Protein 3I94 (pdb70)

Secondary structure (DSSP, 8-state):
--GGG-SSGGGS-HHHHHHHHHHHHHHTTS--EE-PPGGG---EEE-SSS--EEEEEEEEE-SSEEEEEEEEEEETTTEEEEEEEEEEPGGGT--EEEEEEEEETTEEEEEEEEEE--STTS---HHHHHHHHHT-----SSB-PPPGGGGGS-TT-EEE---SHHHHHHHHHHHHHHHHHHHHHHHHPPP--HHHHHHHHHHHHHHHHHHTT-HHHHHHHHHHH-HHHHHHIIIIIISPPP-

B-factor: mean 19.36, std 10.71, range [8.28, 87.9]

Nearest PDB structures (foldseek):
  2d1e-assembly1_A  TM=1.004E+00  e=1.969E-47  Synechocystis sp. PCC 6803
  3i95-assembly1_A  TM=1.003E+00  e=4.547E-47  Synechocystis sp. PCC 6803
  3nb9-assembly1_A  TM=1.003E+00  e=6.720E-47  Synechocystis sp. PCC 6803
  5b4j-assembly1_A  TM=1.003E+00  e=2.169E-46  Synechocystis sp. PCC 6803
  4eod-assembly1_A  TM=1.003E+00  e=4.006E-46  Synechocystis sp. PCC 6803 substr. Kazusa

Solvent-accessible surface area: 11769 Å² total; per-residue (Å²): 39,88,16,113,139,8,75,11,23,102,75,8,24,93,5,0,50,101,0,0,105,20,0,7,70,31,0,120,91,48,85,41,135,101,51,126,6,40,155,92,39,31,126,27,71,9,133,97,180,44,86,80,1,11,1,14,17,40,14,38,61,8,78,34,2,26,2,0,0,1,12,0,5,31,28,8,157,25,58,9,28,0,20,0,3,0,0,2,50,4,88,55,5,4,0,0,0,8,7,38,0,33,1,20,131,68,26,4,36,10,0,30,0,1,1,0,16,6,46,91,87,134,80,2,34,82,43,3,64,151,30,2,60,136,48,29,173,46,116,16,129,76,117,106,165,53,50,128,37,3,70,10,27,9,112,63,26,15,25,0,92,12,41,72,95,82,5,44,113,70,0,20,96,36,0,43,26,3,4,120,22,0,25,98,21,7,132,77,25,130,95,56,56,161,76,70,20,117,61,11,75,96,15,1,30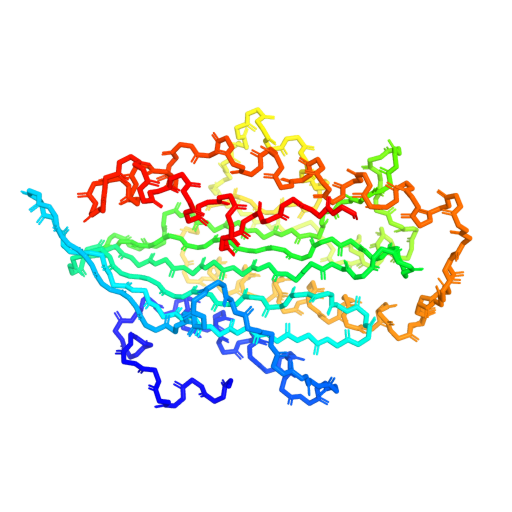,68,3,0,84,16,18,31,120,22,95,162,38,46,150,41,8,50,120,4,38,19,134,84,67,0,77,110,6,0,21,86,6,5,11,22,66,22,183

Organism: Synechocystis sp. (strain ATCC 27184 / PCC 6803 / Kazusa) (NCBI:txid1111708)

Sequence (243 aa):
LSLTNSSLMPTLNPMIQQLALAIAASWQSLPLKPYQLPEDLGYVEGRLEGEKLVIENRCYQTPQFRKMHLELAKVGKGGLDILHCVMFPEPLYGLPLFGCDIVAGPGGVSAAIADLSPTQSDRQLPAAYQKSLAELGQPEFEQQRELPPWGEIFSEYCLFIRPSNVTEEERFVQRVVDFLQIHCHQSIVVAAEEPPLLSEAQTLEHRQGQIHYCQQQQKNDKTRRVLEKAFGEAWAERYMSQVLFDVIQ

Radius of gyration: 17.14 Å; Cα contacts (8 Å, |Δi|>4): 458; chains: 1; bounding box: 40×42×44 Å

Foldseek 3Di:
DPCVPPPCLVLDAPLLNLLVVLLCVLPVPAPKDFDQFVVSDAWDWFADPDWIKIKGWGWIAHQFFPIWIWMWMDTHSFKIKIWTWGHTQLQQQFFIWIWMWMAGPVGTAKTKIARFHQAPVRDGPPLVVVLLVVVPDDDADFFDDDDPLVVRGDPSMGIGRHDDVVSSVVSSVVSSSVSVSRVVSSVVTDGDDPVSSVSSLVSLLSNLVSVLPPVVQLVSCCNGPRNVVSVCCSDRPPRDRDD

CATH classification: 3.40.1500.20

InterPro domains:
  IPR009249 Ferredoxin-dependent bilin reductase [PF05996] (28-245)
  IPR009249 Ferredoxin-dependent bilin reductase [PTHR34557] (17-247)
  IPR022870 Phycocyanobilin:ferredoxin oxidoreductase [MF_00618] (10-246)
  IPR022870 Phycocyanobilin:ferredoxin oxidoreductase [NF002760] (9-246)

Structure (mmCIF, N/CA/C/O backbone):
data_3I94
#
_entry.id   3I94
#
_cell.length_a   70.785
_cell.length_b   94.797
_cell.length_c   42.653
_cell.angle_alpha   90.000
_cell.angle_beta   90.000
_cell.angle_gamma   90.000
#
_symmetry.space_group_name_H-M   'P 21 21 2'
#
loop_
_entity.id
_entity.type
_entity.pdbx_description
1 polymer 'Phycocyanobilin:ferredoxin oxidoreductase'
2 non-polymer '3-[2-[(Z)-[3-(2-carboxyethyl)-5-[(Z)-(3-ethenyl-4-methyl-5-oxo-pyrrol-2-ylidene)methyl]-4-methyl-pyrrol-2-ylidene]methy l]-5-[(Z)-(3-ethenyl-4-methyl-5-oxo-pyrrol-2-ylidene)methyl]-4-methyl-1H-pyrrol-3-yl]propanoic acid'
3 non-polymer 'SULFATE ION'
4 water water
#
loop_
_atom_site.group_PDB
_atom_site.id
_atom_site.type_symbol
_atom_site.label_atom_id
_atom_site.label_alt_id
_atom_site.label_comp_id
_atom_site.label_asym_id
_atom_site.label_entity_id
_atom_site.label_seq_id
_atom_site.pdbx_PDB_ins_code
_atom_site.Cartn_x
_atom_site.Cartn_y
_atom_site.Cartn_z
_atom_site.occupancy
_atom_site.B_iso_or_equiv
_atom_site.auth_seq_id
_atom_site.auth_comp_id
_atom_site.auth_asym_id
_atom_site.auth_atom_id
_atom_site.pdbx_PDB_model_num
ATOM 1 N N . LEU A 1 6 ? 20.853 -11.759 48.039 1.00 47.69 1006 LEU A N 1
ATOM 2 C CA . LEU A 1 6 ? 20.430 -13.121 48.355 1.00 48.84 1006 LEU A CA 1
ATOM 3 C C . LEU A 1 6 ? 20.563 -13.457 49.828 1.00 51.47 1006 LEU A C 1
ATOM 4 O O . LEU A 1 6 ? 19.864 -14.314 50.372 1.00 56.08 1006 LEU A O 1
ATOM 13 N N . SER A 1 7 ? 21.513 -12.751 50.467 1.00 52.29 1007 SER A N 1
ATOM 14 C CA . SER A 1 7 ? 21.284 -12.756 51.919 1.00 49.93 1007 SER A CA 1
ATOM 15 C C . SER A 1 7 ? 19.906 -12.005 51.924 1.00 47.49 1007 SER A C 1
ATOM 16 O O . SER A 1 7 ? 19.714 -10.814 51.633 1.00 55.41 1007 SER A O 1
ATOM 23 N N . LEU A 1 8 ? 18.900 -12.790 52.232 1.00 41.57 1008 LEU A N 1
ATOM 24 C CA . LEU A 1 8 ? 17.559 -12.550 52.657 1.00 38.00 1008 LEU A CA 1
ATOM 25 C C . LEU A 1 8 ? 17.622 -11.995 54.072 1.00 40.74 1008 LEU A C 1
ATOM 26 O O . LEU A 1 8 ? 16.574 -12.005 54.695 1.00 43.06 1008 LEU A O 1
ATOM 36 N N . THR A 1 9 ? 18.746 -11.513 54.602 1.00 43.69 1009 THR A N 1
ATOM 37 C CA . THR A 1 9 ? 18.852 -10.889 55.900 1.00 48.57 1009 THR A CA 1
ATOM 38 C C . THR A 1 9 ? 18.136 -9.548 55.899 1.00 49.38 1009 THR A C 1
ATOM 39 O O . THR A 1 9 ? 17.618 -9.115 56.946 1.00 59.43 1009 THR A O 1
ATOM 46 N N . ASN A 1 10 ? 18.117 -8.910 54.730 1.00 51.63 1010 ASN A N 1
ATOM 47 C CA . ASN A 1 10 ? 17.400 -7.626 54.716 1.00 54.17 1010 ASN A CA 1
ATOM 48 C C . ASN A 1 10 ? 15.991 -7.697 54.196 1.00 46.31 1010 ASN A C 1
ATOM 49 O O . ASN A 1 10 ? 15.353 -6.678 53.923 1.00 56.17 1010 ASN A O 1
ATOM 58 N N . SER A 1 11 ? 15.412 -8.884 54.039 1.00 36.16 1011 SER A N 1
ATOM 59 C CA . SER A 1 11 ? 14.013 -8.983 53.616 1.00 29.52 1011 SER A CA 1
ATOM 60 C C . SER A 1 11 ? 13.022 -8.583 54.693 1.00 30.21 1011 SER A C 1
ATOM 61 O O . SER A 1 11 ? 13.110 -9.111 55.807 1.00 31.15 1011 SER A O 1
ATOM 68 N N . SER A 1 12 ? 12.043 -7.700 54.435 1.00 29.43 1012 SER A N 1
ATOM 69 C CA . SER A 1 12 ? 11.036 -7.417 55.471 1.00 29.91 1012 SER A CA 1
ATOM 70 C C . SER A 1 12 ? 9.973 -8.509 55.564 1.00 23.97 1012 SER A C 1
ATOM 71 O O . SER A 1 12 ? 9.418 -8.721 56.652 1.00 25.03 1012 SER A O 1
ATOM 82 N N . LEU A 1 13 ? 9.707 -9.206 54.471 1.00 19.12 1013 LEU A N 1
ATOM 83 C CA . LEU A 1 13 ? 8.715 -10.225 54.467 1.00 17.61 1013 LEU A CA 1
ATOM 84 C C . LEU A 1 13 ? 9.229 -11.527 55.082 1.00 16.59 1013 LEU A C 1
ATOM 85 O O . LEU A 1 13 ? 8.469 -12.191 55.743 1.00 16.33 1013 LEU A O 1
ATOM 95 N N . MET A 1 14 ? 10.490 -11.916 54.856 1.00 17.20 1014 MET A N 1
ATOM 96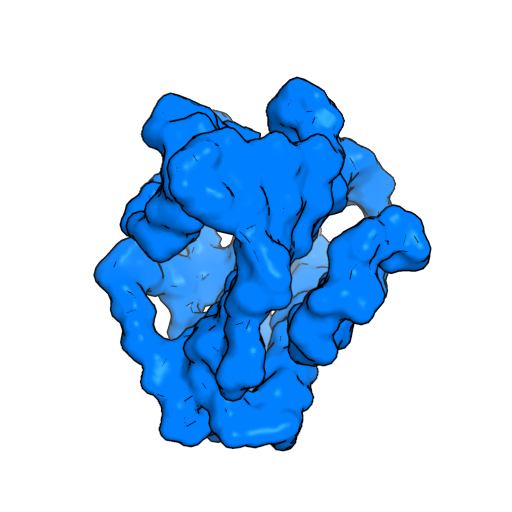 C CA . MET A 1 14 ? 10.965 -13.231 55.266 1.00 17.30 1014 MET A CA 1
ATOM 97 C C . MET A 1 14 ? 10.604 -13.654 56.661 1.00 16.82 1014 MET A C 1
ATOM 98 O O . MET A 1 14 ? 10.099 -14.747 56.827 1.00 17.90 1014 MET A O 1
ATOM 109 N N . PRO A 1 15 ? 10.840 -12.808 57.684 1.00 17.59 1015 PRO A N 1
ATOM 110 C CA . PRO A 1 15 ? 10.557 -13.272 59.064 1.00 20.04 1015 PRO A CA 1
ATOM 111 C C . PRO A 1 15 ? 9.112 -13.663 59.275 1.00 18.72 1015 PRO A C 1
ATOM 112 O O . PRO A 1 15 ? 8.802 -14.380 60.204 1.00 23.84 1015 PRO A O 1
ATOM 117 N N . THR A 1 16 ? 8.201 -13.159 58.422 1.00 18.54 1016 THR A N 1
ATOM 118 C CA . THR A 1 16 ? 6.776 -13.193 58.552 1.00 21.23 1016 THR A CA 1
ATOM 119 C C . THR A 1 16 ? 6.133 -14.295 57.696 1.00 17.83 1016 THR A C 1
ATOM 120 O O . THR A 1 16 ? 4.898 -14.445 57.704 1.00 19.44 1016 THR A O 1
ATOM 127 N N . LEU A 1 17 ? 6.924 -15.015 56.924 1.00 14.48 1017 LEU A N 1
ATOM 128 C CA . LEU A 1 17 ? 6.397 -16.000 55.965 1.00 14.07 1017 LEU A CA 1
ATOM 129 C C . LEU A 1 17 ? 6.323 -17.397 56.573 1.00 12.87 1017 LEU A C 1
ATOM 130 O O . LEU A 1 17 ? 7.063 -17.782 57.485 1.00 14.28 1017 LEU A O 1
ATOM 140 N N . ASN A 1 18 ? 5.436 -18.200 55.983 1.00 12.67 1018 ASN A N 1
ATOM 141 C CA . ASN A 1 18 ? 5.267 -19.613 56.315 1.00 12.08 1018 ASN A CA 1
ATOM 142 C C . ASN A 1 18 ? 6.655 -20.299 56.382 1.00 11.09 1018 ASN A C 1
ATOM 143 O O . ASN A 1 18 ? 7.483 -20.048 55.512 1.00 11.14 1018 ASN A O 1
ATOM 152 N N . PRO A 1 19 ? 6.848 -21.152 57.353 1.00 12.28 1019 PRO A N 1
ATOM 153 C CA . PRO A 1 19 ? 8.180 -21.795 57.501 1.00 12.87 1019 PRO A CA 1
ATOM 154 C C . PRO A 1 19 ? 8.678 -22.582 56.310 1.00 11.36 1019 PRO A C 1
ATOM 155 O O . PRO A 1 19 ? 9.880 -22.598 56.064 1.00 12.44 1019 PRO A O 1
ATOM 160 N N . MET A 1 20 ? 7.764 -23.250 55.582 1.00 11.40 1020 MET A N 1
ATOM 161 C CA . MET A 1 20 ? 8.207 -23.957 54.373 1.00 10.81 1020 MET A CA 1
ATOM 162 C C . MET A 1 20 ? 8.714 -22.978 53.325 1.00 10.41 1020 MET A C 1
ATOM 163 O O . MET A 1 20 ? 9.702 -23.232 52.648 1.00 10.91 1020 MET A O 1
ATOM 179 N N . ILE A 1 21 ? 7.971 -21.883 53.160 1.00 10.17 1021 ILE A N 1
ATOM 180 C CA . ILE A 1 21 ? 8.440 -20.806 52.262 1.00 9.71 1021 ILE A CA 1
ATOM 181 C C . ILE A 1 21 ? 9.790 -20.310 52.683 1.00 9.65 1021 ILE A C 1
ATOM 182 O O . ILE A 1 21 ? 10.684 -20.097 51.851 1.00 10.23 1021 ILE A O 1
ATOM 192 N N . GLN A 1 22 ? 9.998 -20.068 53.969 1.00 9.88 1022 GLN A N 1
ATOM 193 C CA . GLN A 1 22 ? 11.306 -19.578 54.434 1.00 10.36 1022 GLN A CA 1
ATOM 194 C C . GLN A 1 22 ? 12.399 -20.555 54.069 1.00 9.90 1022 GLN A C 1
ATOM 195 O O . GLN A 1 22 ? 13.487 -20.157 53.608 1.00 10.39 1022 GLN A O 1
ATOM 216 N N . GLN A 1 23 ? 12.192 -21.850 54.290 1.00 9.93 1023 GLN A N 1
ATOM 217 C CA . GLN A 1 23 ? 13.205 -22.846 53.990 1.00 10.18 1023 GLN A CA 1
ATOM 218 C C . GLN A 1 23 ? 13.474 -22.926 52.504 1.00 9.60 1023 GLN A C 1
ATOM 219 O O . GLN A 1 23 ? 14.630 -23.113 52.080 1.00 10.60 1023 GLN A O 1
ATOM 231 N N . LEU A 1 24 ? 12.452 -22.795 51.671 1.00 9.64 1024 LEU A N 1
ATOM 232 C CA . LEU A 1 24 ? 12.663 -22.814 50.248 1.00 10.00 1024 LEU A CA 1
ATOM 233 C C . LEU A 1 24 ? 13.404 -21.581 49.758 1.00 9.63 1024 LEU A C 1
ATOM 234 O O . LEU A 1 24 ? 14.313 -21.690 48.919 1.00 10.35 1024 LEU A O 1
ATOM 251 N N . ALA A 1 25 ? 13.075 -20.419 50.274 1.00 9.84 1025 ALA A N 1
ATOM 252 C CA . ALA A 1 25 ? 13.806 -19.195 49.930 1.00 10.03 1025 ALA A CA 1
ATOM 253 C C . ALA A 1 25 ? 15.268 -19.340 50.279 1.00 10.29 1025 ALA A C 1
ATOM 254 O O . ALA A 1 25 ? 16.138 -18.979 49.488 1.00 10.76 1025 ALA A O 1
ATOM 258 N N . LEU A 1 26 ? 15.533 -19.866 51.473 1.00 9.88 1026 LEU A N 1
ATOM 259 C CA . LEU A 1 26 ? 16.891 -20.068 51.910 1.00 10.92 1026 LEU A CA 1
ATOM 260 C C . LEU A 1 26 ? 17.625 -21.008 50.973 1.00 10.38 1026 LEU A C 1
ATOM 261 O O . LEU A 1 26 ? 18.804 -20.768 50.626 1.00 11.52 1026 LEU A O 1
ATOM 271 N N . ALA A 1 27 ? 16.976 -22.104 50.575 1.00 9.91 1027 ALA A N 1
ATOM 272 C CA . ALA A 1 27 ? 17.586 -23.095 49.693 1.00 10.26 1027 ALA A CA 1
ATOM 273 C C . ALA A 1 27 ? 17.872 -22.544 48.333 1.00 9.91 1027 ALA A C 1
ATOM 274 O O . ALA A 1 27 ? 18.926 -22.846 47.736 1.00 10.55 1027 ALA A O 1
ATOM 278 N N . ILE A 1 28 ? 16.964 -21.758 47.777 1.00 9.54 1028 ILE A N 1
ATOM 279 C CA . ILE A 1 28 ? 17.186 -21.136 46.465 1.00 9.82 1028 ILE A CA 1
ATOM 280 C C . ILE A 1 28 ? 18.345 -20.164 46.573 1.00 9.70 1028 ILE A C 1
ATOM 281 O O . ILE A 1 28 ? 19.262 -20.173 45.731 1.00 10.46 1028 ILE A O 1
ATOM 291 N N . ALA A 1 29 ? 18.336 -19.284 47.569 1.00 10.57 1029 ALA A N 1
ATOM 292 C CA . ALA A 1 29 ? 19.414 -18.356 47.741 1.00 11.39 1029 ALA A CA 1
ATOM 293 C C . ALA A 1 29 ? 20.749 -19.080 47.874 1.00 10.97 1029 ALA A C 1
ATOM 294 O O . ALA A 1 29 ? 21.766 -18.643 47.319 1.00 12.31 1029 ALA A O 1
ATOM 298 N N . ALA A 1 30 ? 20.787 -20.173 48.636 1.00 11.12 1030 ALA A N 1
ATOM 299 C CA . ALA A 1 30 ? 22.034 -20.903 48.833 1.00 11.90 1030 ALA A CA 1
ATOM 300 C C . ALA A 1 30 ? 22.515 -21.515 47.516 1.00 11.60 1030 ALA A C 1
ATOM 301 O O . ALA A 1 30 ? 23.711 -21.583 47.269 1.00 13.17 1030 ALA A O 1
ATOM 305 N N . SER A 1 31 ? 21.584 -21.992 46.690 1.00 10.73 1031 SER A N 1
ATOM 306 C CA . SER A 1 31 ? 21.947 -22.533 45.400 1.00 10.61 1031 SER A CA 1
ATOM 307 C C . SER A 1 31 ? 22.608 -21.485 44.529 1.00 9.73 1031 SER A C 1
ATOM 308 O O . SER A 1 31 ? 23.582 -21.770 43.798 1.00 11.23 1031 SER A O 1
ATOM 319 N N . TRP A 1 32 ? 22.119 -20.255 44.591 1.00 9.51 1032 TRP A N 1
ATOM 320 C CA . TRP A 1 32 ? 22.597 -19.197 43.714 1.00 9.39 1032 TRP A CA 1
ATOM 321 C C . TRP A 1 32 ? 23.836 -18.448 44.245 1.00 9.29 1032 TRP A C 1
ATOM 322 O O . TRP A 1 32 ? 24.528 -17.796 43.464 1.00 9.80 1032 TRP A O 1
ATOM 343 N N . GLN A 1 33 ? 24.062 -18.499 45.533 1.00 10.02 1033 GLN A N 1
ATOM 344 C CA . GLN A 1 33 ? 24.940 -17.550 46.201 1.00 11.79 1033 GLN A CA 1
ATOM 345 C C . GLN A 1 33 ? 26.357 -17.471 45.651 1.00 9.93 1033 GLN A C 1
ATOM 346 O O . GLN A 1 33 ? 26.920 -16.398 45.647 1.00 11.41 1033 GLN A O 1
ATOM 367 N N . SER A 1 34 ? 26.934 -18.613 45.263 1.00 9.45 1034 SER A N 1
ATOM 368 C CA . SER A 1 34 ? 28.293 -18.663 44.800 1.00 9.61 1034 SER A CA 1
ATOM 369 C C . SER A 1 34 ? 28.440 -18.753 43.290 1.00 9.41 1034 SER A C 1
ATOM 370 O O . SER A 1 34 ? 29.523 -18.965 42.807 1.00 10.70 1034 SER A O 1
ATOM 381 N N . LEU A 1 35 ? 27.337 -18.574 42.550 1.00 9.42 1035 LEU A N 1
ATOM 382 C CA . LEU A 1 35 ? 27.384 -18.563 41.096 1.00 10.09 1035 LEU A CA 1
ATOM 383 C C . LEU A 1 35 ? 27.980 -17.271 40.574 1.00 10.05 1035 LEU A C 1
ATOM 384 O O . LEU A 1 35 ? 28.115 -16.293 41.297 1.00 11.35 1035 LEU A O 1
ATOM 394 N N . PRO A 1 36 ? 28.325 -17.204 39.297 1.00 11.55 1036 PRO A N 1
ATOM 395 C CA . PRO A 1 36 ? 28.847 -15.952 38.716 1.00 12.78 1036 PRO A CA 1
ATOM 396 C C . PRO A 1 36 ? 27.676 -15.014 38.376 1.00 12.86 1036 PRO A C 1
ATOM 397 O O . PRO A 1 36 ? 27.306 -14.762 37.227 1.00 15.20 1036 PRO A O 1
ATOM 402 N N . LEU A 1 37 ? 27.082 -14.478 39.427 1.00 12.46 1037 LEU A N 1
ATOM 403 C CA . LEU A 1 37 ? 25.899 -13.653 39.365 1.00 11.23 1037 LEU A CA 1
ATOM 404 C C . LEU A 1 37 ? 26.203 -12.266 38.857 1.00 12.15 1037 LEU A C 1
ATOM 405 O O . LEU A 1 37 ? 27.226 -11.669 39.231 1.00 15.10 1037 LEU A O 1
ATOM 415 N N . LYS A 1 38 ? 25.294 -11.717 38.128 1.00 11.93 1038 LYS A N 1
ATOM 416 C CA . LYS A 1 38 ? 25.210 -10.314 37.800 1.00 14.76 1038 LYS A CA 1
ATOM 417 C C . LYS A 1 38 ? 23.788 -9.895 38.055 1.00 13.87 1038 LYS A C 1
ATOM 418 O O . LYS A 1 38 ? 22.853 -10.670 37.936 1.00 12.41 1038 LYS A O 1
ATOM 444 N N . PRO A 1 39 ? 23.529 -8.619 38.335 1.00 17.75 1039 PRO A N 1
ATOM 445 C CA . PRO A 1 39 ? 22.143 -8.171 38.491 1.00 17.62 1039 PRO A CA 1
ATOM 446 C C . PRO A 1 39 ? 21.371 -8.351 37.200 1.00 14.79 1039 PRO A C 1
ATOM 447 O O . PRO A 1 39 ? 21.910 -8.218 36.086 1.00 16.58 1039 PRO A O 1
ATOM 452 N N . TYR A 1 40 ? 20.063 -8.537 37.369 1.00 15.08 1040 TYR A N 1
ATOM 453 C CA . TYR A 1 40 ? 19.123 -8.473 36.273 1.00 13.88 1040 TYR A CA 1
ATOM 454 C C . TYR A 1 40 ? 18.123 -7.405 36.694 1.00 13.32 1040 TYR A C 1
ATOM 455 O O . TYR A 1 40 ? 17.385 -7.610 37.661 1.00 14.39 1040 TYR A O 1
ATOM 472 N N . GLN A 1 41 ? 18.057 -6.318 35.965 1.00 14.66 1041 GLN A N 1
ATOM 473 C CA . GLN A 1 41 ? 17.111 -5.261 36.273 1.00 15.67 1041 GLN A CA 1
ATOM 474 C C . GLN A 1 41 ? 15.733 -5.610 35.729 1.00 14.19 1041 GLN A C 1
ATOM 475 O O . GLN A 1 41 ? 15.543 -5.788 34.536 1.00 15.69 1041 GLN A O 1
ATOM 487 N N . LEU A 1 42 ? 14.779 -5.721 36.656 1.00 13.44 1042 LEU A N 1
ATOM 488 C CA . LEU A 1 42 ? 13.376 -5.868 36.252 1.00 12.69 1042 LEU A CA 1
ATOM 489 C C . LEU A 1 42 ? 12.870 -4.587 35.666 1.00 12.45 1042 LEU A C 1
ATOM 490 O O . LEU A 1 42 ? 13.507 -3.543 35.830 1.00 13.32 1042 LEU A O 1
ATOM 500 N N . PRO A 1 43 ? 11.714 -4.607 35.017 1.00 12.71 1043 PRO A N 1
ATOM 501 C CA . PRO A 1 43 ? 11.138 -3.327 34.491 1.00 12.97 1043 PRO A CA 1
ATOM 502 C C . PRO A 1 43 ? 11.041 -2.279 35.580 1.00 11.91 1043 PRO A C 1
ATOM 503 O O . PRO A 1 43 ? 10.686 -2.578 36.742 1.00 12.41 1043 PRO A O 1
ATOM 508 N N . GLU A 1 44 ? 11.385 -1.052 35.229 1.00 12.63 1044 GLU A N 1
ATOM 509 C CA . GLU A 1 44 ? 11.371 0.071 36.160 1.00 12.82 1044 GLU A CA 1
ATOM 510 C C . GLU A 1 44 ? 12.275 -0.199 37.361 1.00 12.39 1044 GLU A C 1
ATOM 511 O O . GLU A 1 44 ? 12.115 0.378 38.424 1.00 13.79 1044 GLU A O 1
ATOM 523 N N . ASP A 1 45 ? 13.301 -1.039 37.181 1.00 13.38 1045 ASP A N 1
ATOM 524 C CA . ASP A 1 45 ? 14.217 -1.440 38.245 1.00 14.46 1045 ASP A CA 1
ATOM 525 C C . ASP A 1 45 ? 13.459 -1.832 39.522 1.00 13.85 1045 ASP A C 1
ATOM 526 O O . ASP A 1 45 ? 13.843 -1.467 40.623 1.00 15.12 1045 ASP A O 1
ATOM 541 N N . LEU A 1 46 ? 12.3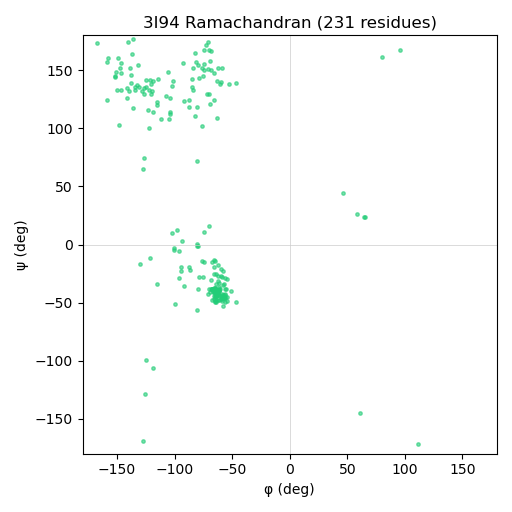98 -2.608 39.357 1.00 12.96 1046 LEU A N 1
ATOM 542 C CA . LEU A 1 46 ? 11.568 -2.943 40.472 1.00 12.74 1046 LEU A CA 1
ATOM 543 C C . LEU A 1 46 ? 12.300 -3.744 41.525 1.00 12.48 1046 LEU A C 1
ATOM 544 O O . LEU A 1 46 ? 13.049 -4.681 41.242 1.00 13.76 1046 LEU A O 1
ATOM 554 N N . GLY A 1 47 ? 11.991 -3.405 42.789 1.00 13.48 1047 GLY A N 1
ATOM 555 C CA . GLY A 1 47 ? 12.367 -4.175 43.955 1.00 14.08 1047 GLY A CA 1
ATOM 556 C C . GLY A 1 47 ? 11.105 -4.495 44.756 1.00 13.58 1047 GLY A C 1
ATOM 557 O O . GLY A 1 47 ? 10.296 -5.346 44.411 1.00 16.75 1047 GLY A O 1
ATOM 561 N N . TYR A 1 48 ? 10.866 -3.721 45.796 1.00 12.74 1048 TYR A N 1
ATOM 562 C CA . TYR A 1 48 ? 9.686 -3.809 46.620 1.00 12.39 1048 TYR A CA 1
ATOM 563 C C . TYR A 1 48 ? 8.513 -3.132 45.937 1.00 10.85 1048 TYR A C 1
ATOM 564 O O . TYR A 1 48 ? 8.663 -2.030 45.397 1.00 12.59 1048 TYR A O 1
ATOM 581 N N . VAL A 1 49 ? 7.339 -3.688 46.093 1.00 11.15 1049 VAL A N 1
ATOM 582 C CA . VAL A 1 49 ? 6.110 -3.008 45.634 1.00 11.12 1049 VAL A CA 1
ATOM 583 C C . VAL A 1 49 ? 4.944 -3.447 46.499 1.00 11.34 1049 VAL A C 1
ATOM 584 O O . VAL A 1 49 ? 4.892 -4.616 46.941 1.00 12.33 1049 VAL A O 1
ATOM 591 N N . GLU A 1 50 ? 4.036 -2.522 46.762 1.00 11.55 1050 GLU A N 1
ATOM 592 C CA . GLU A 1 50 ? 2.815 -2.811 47.499 1.00 11.45 1050 GLU A CA 1
ATOM 593 C C . GLU A 1 50 ? 1.658 -2.062 46.816 1.00 10.27 1050 GLU A C 1
ATOM 594 O O . GLU A 1 50 ? 1.828 -1.001 46.224 1.00 11.03 1050 GLU A O 1
ATOM 606 N N . GLY A 1 51 ? 0.464 -2.637 46.968 1.00 10.57 1051 GLY A N 1
ATOM 607 C CA . GLY A 1 51 ? -0.722 -1.979 46.488 1.00 11.55 1051 GLY A CA 1
ATOM 608 C C . GLY A 1 51 ? -1.967 -2.492 47.184 1.00 10.24 1051 GLY A C 1
ATOM 609 O O . GLY A 1 51 ? -2.023 -3.627 47.690 1.00 10.96 1051 GLY A O 1
ATOM 613 N N . ARG A 1 52 ? -2.993 -1.664 47.178 1.00 10.49 1052 ARG A N 1
ATOM 614 C CA . ARG A 1 52 ? -4.327 -2.039 47.652 1.00 11.19 1052 ARG A CA 1
ATOM 615 C C . ARG A 1 52 ? -5.358 -1.296 46.809 1.00 10.94 1052 ARG A C 1
ATOM 616 O O . ARG A 1 52 ? -5.122 -0.143 46.413 1.00 11.70 1052 ARG A O 1
ATOM 633 N N . LEU A 1 53 ? -6.498 -1.950 46.602 1.00 11.12 1053 LEU A N 1
ATOM 634 C CA . LEU A 1 53 ? -7.681 -1.319 46.021 1.00 11.59 1053 LEU A CA 1
ATOM 635 C C . LEU A 1 53 ? -8.771 -1.409 47.077 1.00 13.49 1053 LEU A C 1
ATOM 636 O O . LEU A 1 53 ? -8.721 -0.642 48.041 1.00 15.42 1053 LEU A O 1
ATOM 646 N N . GLU A 1 54 ? -9.769 -2.260 46.935 1.00 14.67 1054 GLU A N 1
ATOM 647 C CA . GLU A 1 54 ? -10.911 -2.310 47.815 1.00 18.14 1054 GLU A CA 1
ATOM 648 C C . GLU A 1 54 ? -10.814 -3.349 48.908 1.00 19.04 1054 GLU A C 1
ATOM 649 O O . GLU A 1 54 ? -11.694 -3.474 49.752 1.00 29.53 1054 GLU A O 1
ATOM 661 N N . GLY A 1 55 ? -9.774 -4.181 48.902 1.00 16.08 1055 GLY A N 1
ATOM 662 C CA . GLY A 1 55 ? -9.634 -5.287 49.825 1.00 16.48 1055 GLY A CA 1
ATOM 663 C C . GLY A 1 55 ? -8.323 -5.254 50.578 1.00 15.01 1055 GLY A C 1
ATOM 664 O O . GLY A 1 55 ? -7.892 -4.254 51.156 1.00 16.29 1055 GLY A O 1
ATOM 668 N N . GLU A 1 56 ? -7.619 -6.404 50.540 1.00 14.41 1056 GLU A N 1
ATOM 669 C CA . GLU A 1 56 ? -6.377 -6.572 51.267 1.00 14.27 1056 GLU A CA 1
ATOM 670 C C . GLU A 1 56 ? -5.243 -5.954 50.456 1.00 13.48 1056 GLU A C 1
ATOM 671 O O . GLU A 1 56 ? -5.298 -5.797 49.248 1.00 14.26 1056 GLU A O 1
ATOM 683 N N . LYS A 1 57 ? -4.174 -5.609 51.130 1.00 13.42 1057 LYS A N 1
ATOM 684 C CA . LYS A 1 57 ? -2.953 -5.151 50.501 1.00 12.73 1057 LYS A CA 1
ATOM 685 C C . LYS A 1 57 ? -2.083 -6.314 50.084 1.00 14.55 1057 LYS A C 1
ATOM 686 O O . LYS A 1 57 ? -1.990 -7.267 50.812 1.00 24.44 1057 LYS A O 1
ATOM 715 N N . LEU A 1 58 ? -1.433 -6.197 48.959 1.00 11.39 1058 LEU A N 1
ATOM 716 C CA . LEU A 1 58 ? -0.436 -7.115 48.445 1.00 10.76 1058 LEU A CA 1
ATOM 717 C C . LEU A 1 58 ? 0.945 -6.443 48.575 1.00 10.37 1058 LEU A C 1
ATOM 718 O O . LEU A 1 58 ? 1.131 -5.335 48.085 1.00 11.04 1058 LEU A O 1
ATOM 728 N N . VAL A 1 59 ? 1.873 -7.159 49.193 1.00 10.41 1059 VAL A N 1
ATOM 729 C CA . VAL A 1 59 ? 3.240 -6.704 49.373 1.00 10.88 1059 VAL A CA 1
ATOM 730 C C . VAL A 1 59 ? 4.154 -7.711 48.673 1.00 10.86 1059 VAL A C 1
ATOM 731 O O . VAL A 1 59 ? 3.978 -8.927 48.893 1.00 11.65 1059 VAL A O 1
ATOM 738 N N . ILE A 1 60 ? 5.091 -7.245 47.876 1.00 10.93 1060 ILE A N 1
ATOM 739 C CA . ILE A 1 60 ? 5.977 -8.076 47.061 1.00 10.59 1060 ILE A CA 1
ATOM 740 C C . ILE A 1 60 ? 7.409 -7.598 47.239 1.00 10.59 1060 ILE A C 1
ATOM 741 O O . ILE A 1 60 ? 7.710 -6.404 47.187 1.00 11.85 1060 ILE A O 1
ATOM 751 N N . GLU A 1 61 ? 8.304 -8.570 47.381 1.00 10.62 1061 GLU A N 1
ATOM 752 C CA . GLU A 1 61 ? 9.743 -8.340 47.337 1.00 10.92 1061 GLU A CA 1
ATOM 753 C C . GLU A 1 61 ? 10.328 -9.155 46.200 1.00 10.60 1061 GLU A C 1
ATOM 754 O O . GLU A 1 61 ? 10.003 -10.308 46.031 1.00 13.66 1061 GLU A O 1
ATOM 766 N N . ASN A 1 62 ? 11.235 -8.569 45.461 1.00 13.08 1062 ASN A N 1
ATOM 767 C CA . ASN A 1 62 ? 11.853 -9.185 44.321 1.00 13.37 1062 ASN A CA 1
ATOM 768 C C . ASN A 1 62 ? 13.373 -9.195 44.411 1.00 13.18 1062 ASN A C 1
ATOM 769 O O . ASN A 1 62 ? 13.975 -8.213 44.849 1.00 17.58 1062 ASN A O 1
ATOM 778 N N . ARG A 1 63 ? 13.984 -10.268 43.962 1.00 11.84 1063 ARG A N 1
ATOM 779 C CA . ARG A 1 63 ? 15.392 -10.419 43.739 1.00 12.19 1063 ARG A CA 1
ATOM 780 C C . ARG A 1 63 ? 15.586 -10.997 42.350 1.00 10.95 1063 ARG A C 1
ATOM 781 O O . ARG A 1 63 ? 14.890 -11.948 42.019 1.00 12.59 1063 ARG A O 1
ATOM 809 N N . CYS A 1 64 ? 16.515 -10.495 41.541 1.00 10.42 1064 CYS A N 1
ATOM 810 C CA . CYS A 1 64 ? 16.680 -11.023 40.220 1.00 10.14 1064 CYS A CA 1
ATOM 811 C C . CYS A 1 64 ? 18.122 -10.893 39.746 1.00 10.23 1064 CYS A C 1
ATOM 812 O O . CYS A 1 64 ? 18.719 -9.815 39.883 1.00 11.31 1064 CYS A O 1
ATOM 819 N N . TYR A 1 65 ? 18.646 -11.978 39.190 1.00 10.00 1065 TYR A N 1
ATOM 820 C CA . TYR A 1 65 ? 20.027 -12.106 38.756 1.00 10.25 1065 TYR A CA 1
ATOM 821 C C . TYR A 1 65 ? 20.115 -12.760 37.445 1.00 9.86 1065 TYR A C 1
ATOM 822 O O . TYR A 1 65 ? 19.118 -13.250 36.881 1.00 10.58 1065 TYR A O 1
ATOM 839 N N . GLN A 1 66 ? 21.330 -12.871 36.907 1.00 10.77 1066 GLN A N 1
ATOM 840 C CA . GLN A 1 66 ? 21.608 -13.634 35.719 1.00 10.93 1066 GLN A CA 1
ATOM 841 C C . GLN A 1 66 ? 23.021 -14.199 35.782 1.00 10.37 1066 GLN A C 1
ATOM 842 O O . GLN A 1 66 ? 23.860 -13.706 36.530 1.00 11.48 1066 GLN A O 1
ATOM 854 N N . THR A 1 67 ? 23.266 -15.232 34.976 1.00 10.69 1067 THR A N 1
ATOM 855 C CA . THR A 1 67 ? 24.575 -15.832 34.788 1.00 11.21 1067 THR A CA 1
ATOM 856 C C . THR A 1 67 ? 24.711 -16.179 33.324 1.00 11.95 1067 THR A C 1
ATOM 857 O O . THR A 1 67 ? 23.765 -16.036 32.550 1.00 13.28 1067 THR A O 1
ATOM 864 N N . PRO A 1 68 ? 25.872 -16.635 32.849 1.00 13.31 1068 PRO A N 1
ATOM 865 C CA . PRO A 1 68 ? 25.939 -16.993 31.419 1.00 14.11 1068 PRO A CA 1
ATOM 866 C C . PRO A 1 68 ? 24.963 -18.076 31.015 1.00 15.93 1068 PRO A C 1
ATOM 867 O O . PRO A 1 68 ? 24.566 -18.101 29.819 1.00 20.07 1068 PRO A O 1
ATOM 872 N N . GLN A 1 69 ? 24.584 -18.947 31.929 1.00 13.91 1069 GLN A N 1
ATOM 873 C CA . GLN A 1 69 ? 23.681 -20.019 31.600 1.00 15.58 1069 GLN A CA 1
ATOM 874 C C . GLN A 1 69 ? 22.218 -19.730 31.868 1.00 12.92 1069 GLN A C 1
ATOM 875 O O . GLN A 1 69 ? 21.365 -20.408 31.291 1.00 13.69 1069 GLN A O 1
ATOM 887 N N . PHE A 1 70 ? 21.955 -18.789 32.758 1.00 12.22 1070 PHE A N 1
ATOM 888 C CA . PHE A 1 70 ? 20.595 -18.429 33.157 1.00 11.78 1070 PHE A CA 1
ATOM 889 C C . PHE A 1 70 ? 20.323 -16.982 32.807 1.00 11.75 1070 PHE A C 1
ATOM 890 O O . PHE A 1 70 ? 20.915 -16.050 33.354 1.00 12.40 1070 PHE A O 1
ATOM 907 N N . ARG A 1 71 ? 19.396 -16.782 31.872 1.00 12.24 1071 ARG A N 1
ATOM 908 C CA . ARG A 1 71 ? 19.023 -15.483 31.405 1.00 12.54 1071 ARG A CA 1
ATOM 909 C C . ARG A 1 71 ? 18.469 -14.615 32.543 1.00 11.68 1071 ARG A C 1
ATOM 910 O O . ARG A 1 71 ? 18.696 -13.399 32.535 1.00 11.98 1071 ARG A O 1
ATOM 927 N N . LYS A 1 72 ? 17.716 -15.219 33.426 1.00 10.84 1072 LYS A N 1
ATOM 928 C CA . LYS A 1 72 ? 16.978 -14.452 34.426 1.00 10.82 1072 LYS A CA 1
ATOM 929 C C . LYS A 1 72 ? 16.667 -15.406 35.557 1.00 10.12 1072 LYS A C 1
ATOM 930 O O . LYS A 1 72 ? 16.067 -16.445 35.328 1.00 12.78 1072 LYS A O 1
ATOM 946 N N . MET A 1 73 ? 17.063 -15.064 36.754 1.00 9.37 1073 MET A N 1
ATOM 947 C CA . MET A 1 73 ? 16.903 -15.864 37.963 1.00 9.12 1073 MET A CA 1
ATOM 948 C C . MET A 1 73 ? 16.111 -15.018 38.949 1.00 9.10 1073 MET A C 1
ATOM 949 O O . MET A 1 73 ? 16.662 -14.107 39.541 1.00 9.77 1073 MET A O 1
ATOM 965 N N . HIS A 1 74 ? 14.813 -15.294 39.044 1.00 8.91 1074 HIS A N 1
ATOM 966 C CA . HIS A 1 74 ? 13.889 -14.427 39.714 1.00 8.82 1074 HIS A CA 1
ATOM 967 C C . HIS A 1 74 ? 13.305 -15.108 40.944 1.00 8.71 1074 HIS A C 1
ATOM 968 O O . HIS A 1 74 ? 12.710 -16.184 40.807 1.00 9.85 1074 HIS A O 1
ATOM 982 N N . LEU A 1 75 ? 13.513 -14.540 42.101 1.00 9.21 1075 LEU A N 1
ATOM 983 C CA . LEU A 1 75 ? 12.899 -14.983 43.353 1.00 9.31 1075 LEU A CA 1
ATOM 984 C C . LEU A 1 75 ? 11.986 -13.876 43.842 1.00 9.45 1075 LEU A C 1
ATOM 985 O O . LEU A 1 75 ? 12.446 -12.748 44.067 1.00 11.05 1075 LEU A O 1
ATOM 995 N N . GLU A 1 76 ? 10.711 -14.173 44.031 1.00 9.48 1076 GLU A N 1
ATOM 996 C CA . GLU A 1 76 ? 9.737 -13.231 44.492 1.00 9.68 1076 GLU A CA 1
ATOM 997 C C . GLU A 1 76 ? 9.056 -13.811 45.746 1.00 9.38 1076 GLU A C 1
ATOM 998 O O . GLU A 1 76 ? 8.691 -14.991 45.767 1.00 10.04 1076 GLU A O 1
ATOM 1010 N N . LEU A 1 77 ? 8.900 -12.963 46.740 1.00 9.47 1077 LEU A N 1
ATOM 1011 C CA . LEU A 1 77 ? 8.163 -13.288 47.943 1.00 9.45 1077 LEU A CA 1
ATOM 1012 C C . LEU A 1 77 ? 6.989 -12.312 48.030 1.00 9.78 1077 LEU A C 1
ATOM 1013 O O . LEU A 1 77 ? 7.160 -11.129 47.739 1.00 11.10 1077 LEU A O 1
ATOM 1023 N N . ALA A 1 78 ? 5.831 -12.794 48.454 1.00 9.94 1078 ALA A N 1
ATOM 1024 C CA . ALA A 1 78 ? 4.678 -11.916 48.541 1.00 10.46 1078 ALA A CA 1
ATOM 1025 C C . ALA A 1 78 ? 3.780 -12.295 49.695 1.00 10.39 1078 ALA A C 1
ATOM 1026 O O . ALA A 1 78 ? 3.749 -13.450 50.129 1.00 10.34 1078 ALA A O 1
ATOM 1030 N N . LYS A 1 79 ? 3.008 -11.317 50.174 1.00 11.30 1079 LYS A N 1
ATOM 1031 C CA . LYS A 1 79 ? 2.014 -11.570 51.175 1.00 11.11 1079 LYS A CA 1
ATOM 1032 C C . LYS A 1 79 ? 0.788 -10.737 50.877 1.00 11.42 1079 LYS A C 1
ATOM 1033 O O . LYS A 1 79 ? 0.912 -9.516 50.621 1.00 13.31 1079 LYS A O 1
ATOM 1062 N N . VAL A 1 80 ? -0.383 -11.347 50.957 1.00 12.40 1080 VAL A N 1
ATOM 1063 C CA . VAL A 1 80 ? -1.676 -10.686 50.819 1.00 14.08 1080 VAL A CA 1
ATOM 1064 C C . VAL A 1 80 ? -2.243 -10.554 52.204 1.00 13.50 1080 VAL A C 1
ATOM 1065 O O . VAL A 1 80 ? -2.532 -11.567 52.861 1.00 14.15 1080 VAL A O 1
ATOM 1072 N N . GLY A 1 81 ? -2.389 -9.327 52.692 1.00 15.29 1081 GLY A N 1
ATOM 1073 C CA . GLY A 1 81 ? -2.929 -9.149 54.019 1.00 17.35 1081 GLY A CA 1
ATOM 1074 C C . GLY A 1 81 ? -2.013 -9.826 55.013 1.00 17.01 1081 GLY A C 1
ATOM 1075 O O . GLY A 1 81 ? -0.789 -9.943 54.864 1.00 21.90 1081 GLY A O 1
ATOM 1079 N N . LYS A 1 82 ? -2.707 -10.366 56.041 1.00 19.13 1082 LYS A N 1
ATOM 1080 C CA . LYS A 1 82 ? -1.949 -11.106 57.040 1.00 24.79 1082 LYS A CA 1
ATOM 1081 C C . LYS A 1 82 ? -1.885 -12.560 56.691 1.00 26.10 1082 LYS A C 1
ATOM 1082 O O . LYS A 1 82 ? -1.072 -13.243 57.312 1.00 45.23 1082 LYS A O 1
ATOM 1098 N N A GLY A 1 83 ? -2.703 -13.061 55.793 0.65 24.87 1083 GLY A N 1
ATOM 1099 N N B GLY A 1 83 ? -2.728 -13.012 55.787 0.35 24.76 1083 GLY A N 1
ATOM 1100 C CA A GLY A 1 83 ? -2.683 -14.522 55.942 0.65 26.19 1083 GLY A CA 1
ATOM 1101 C CA B GLY A 1 83 ? -3.515 -14.154 55.350 0.35 22.85 1083 GLY A CA 1
ATOM 1102 C C A GLY A 1 83 ? -1.957 -15.232 54.806 0.65 22.23 1083 GLY A C 1
ATOM 1103 C C B GLY A 1 83 ? -3.001 -15.111 54.315 0.35 19.10 1083 GLY A C 1
ATOM 1104 O O A GLY A 1 83 ? -1.514 -16.330 55.162 0.65 22.15 1083 GLY A O 1
ATOM 1105 O O B GLY A 1 83 ? -3.425 -16.292 54.185 0.35 20.76 1083 GLY A O 1
ATOM 1112 N N . LEU A 1 84 ? -1.984 -14.667 53.604 1.00 18.24 1084 LEU A N 1
ATOM 1113 C CA . LEU A 1 84 ? -1.633 -15.459 52.421 1.00 13.97 1084 LEU A CA 1
ATOM 1114 C C . LEU A 1 84 ? -0.215 -15.137 52.006 1.00 10.65 1084 LEU A C 1
ATOM 1115 O O . LEU A 1 84 ? 0.084 -13.977 51.759 1.00 13.59 1084 LEU A O 1
ATOM 1125 N N . ASP A 1 85 ? 0.635 -16.138 51.979 1.00 10.66 1085 ASP A N 1
ATOM 1126 C CA . ASP A 1 85 ? 2.032 -16.019 51.679 1.00 10.28 1085 ASP A CA 1
ATOM 1127 C C . ASP A 1 85 ? 2.331 -16.753 50.366 1.00 9.68 1085 ASP A C 1
ATOM 1128 O O . ASP A 1 85 ? 1.815 -17.856 50.176 1.00 10.22 1085 ASP A O 1
ATOM 1137 N N . ILE A 1 86 ? 3.225 -16.177 49.566 1.00 9.56 1086 ILE A N 1
ATOM 1138 C CA . ILE A 1 86 ? 3.553 -16.748 48.289 1.00 8.89 1086 ILE A CA 1
ATOM 1139 C C . ILE A 1 86 ? 5.052 -16.680 48.074 1.00 8.28 1086 ILE A C 1
ATOM 1140 O O . ILE A 1 86 ? 5.710 -15.669 48.369 1.00 9.54 1086 ILE A O 1
ATOM 1150 N N . LEU A 1 87 ? 5.612 -17.752 47.515 1.00 8.59 1087 LEU A N 1
ATOM 1151 C CA . LEU A 1 87 ? 6.953 -17.764 46.937 1.00 8.53 1087 LEU A CA 1
ATOM 1152 C C . LEU A 1 87 ? 6.825 -18.140 45.460 1.00 8.35 1087 LEU A C 1
ATOM 1153 O O . LEU A 1 87 ? 6.199 -19.131 45.139 1.00 9.50 1087 LEU A O 1
ATOM 1163 N N . HIS A 1 88 ? 7.441 -17.338 44.613 1.00 8.34 1088 HIS A N 1
ATOM 1164 C CA . HIS A 1 88 ? 7.549 -17.581 43.192 1.00 8.59 1088 HIS A CA 1
ATOM 1165 C C . HIS A 1 88 ? 9.040 -17.619 42.824 1.00 8.32 1088 HIS A C 1
ATOM 1166 O O . HIS A 1 88 ? 9.774 -16.699 43.185 1.00 9.64 1088 HIS A O 1
ATOM 1180 N N . CYS A 1 89 ? 9.451 -18.607 42.062 1.00 8.54 1089 CYS A N 1
ATOM 1181 C CA . CYS A 1 89 ? 10.823 -18.600 41.566 1.00 8.88 1089 CYS A CA 1
ATOM 1182 C C . CYS A 1 89 ? 10.851 -19.223 40.195 1.00 8.85 1089 CYS A C 1
ATOM 1183 O O . CYS A 1 89 ? 10.285 -20.285 39.963 1.00 9.61 1089 CYS A O 1
ATOM 1190 N N . VAL A 1 90 ? 11.537 -18.559 39.252 1.00 8.92 1090 VAL A N 1
ATOM 1191 C CA . VAL A 1 90 ? 11.853 -19.150 37.966 1.00 8.66 1090 VAL A CA 1
ATOM 1192 C C . VAL A 1 90 ? 13.321 -18.852 37.667 1.00 9.22 1090 VAL A C 1
ATOM 1193 O O . VAL A 1 90 ? 13.791 -17.731 37.820 1.00 9.79 1090 VAL A O 1
ATOM 1200 N N . MET A 1 91 ? 14.023 -19.881 37.189 1.00 9.41 1091 MET A N 1
ATOM 1201 C CA . MET A 1 91 ? 15.317 -19.718 36.523 1.00 9.40 1091 MET A CA 1
ATOM 1202 C C . MET A 1 91 ? 15.053 -19.910 35.033 1.00 9.87 1091 MET A C 1
ATOM 1203 O O . MET A 1 91 ? 14.779 -21.040 34.583 1.00 11.00 1091 MET A O 1
ATOM 1214 N N . PHE A 1 92 ? 15.110 -18.823 34.295 1.00 10.55 1092 PHE A N 1
ATOM 1215 C CA . PHE A 1 92 ? 14.923 -18.835 32.855 1.00 10.81 1092 PHE A CA 1
ATOM 1216 C C . PHE A 1 92 ? 16.270 -19.107 32.208 1.00 11.15 1092 PHE A C 1
ATOM 1217 O O . PHE A 1 92 ? 17.242 -18.381 32.480 1.00 11.92 1092 PHE A O 1
ATOM 1234 N N . PRO A 1 93 ? 16.366 -20.132 31.379 1.00 11.34 1093 PRO A N 1
ATOM 1235 C CA . PRO A 1 93 ? 17.651 -20.519 30.801 1.00 12.82 1093 PRO A CA 1
ATOM 1236 C C . PRO A 1 93 ? 18.033 -19.555 29.675 1.00 14.09 1093 PRO A C 1
ATOM 1237 O O . PRO A 1 93 ? 17.170 -18.992 28.979 1.00 14.40 1093 PRO A O 1
ATOM 1242 N N . GLU A 1 94 ? 19.329 -19.392 29.438 1.00 15.37 1094 GLU A N 1
ATOM 1243 C CA . GLU A 1 94 ? 19.802 -18.869 28.152 1.00 17.27 1094 GLU A CA 1
ATOM 1244 C C . GLU A 1 94 ? 19.558 -19.897 27.060 1.00 18.46 1094 GLU A C 1
ATOM 1245 O O . GLU A 1 94 ? 20.090 -21.001 27.183 1.00 18.52 1094 GLU A O 1
ATOM 1266 N N . PRO A 1 95 ? 18.800 -19.597 26.013 1.00 17.93 1095 PRO A N 1
ATOM 1267 C CA . PRO A 1 95 ? 18.514 -20.653 25.024 1.00 18.68 1095 PRO A CA 1
ATOM 1268 C C . PRO A 1 95 ? 19.717 -21.307 24.406 1.00 20.13 1095 PRO A C 1
ATOM 1269 O O . PRO A 1 95 ? 19.692 -22.478 24.024 1.00 21.65 1095 PRO A O 1
ATOM 1274 N N . LEU A 1 96 ? 20.863 -20.630 24.275 1.00 23.94 1096 LEU A N 1
ATOM 1275 C CA . LEU A 1 96 ? 22.075 -21.158 23.688 1.00 28.87 1096 LEU A CA 1
ATOM 1276 C C . LEU A 1 96 ? 22.518 -22.449 24.360 1.00 29.42 1096 LEU A C 1
ATOM 1277 O O . LEU A 1 96 ? 23.175 -23.284 23.747 1.00 33.44 1096 LEU A O 1
ATOM 1287 N N . TYR A 1 97 ? 22.215 -22.625 25.664 1.00 29.84 1097 TYR A N 1
ATOM 1288 C CA . TYR A 1 97 ? 22.686 -23.839 26.356 1.00 32.10 1097 TYR A CA 1
ATOM 1289 C C . TYR A 1 97 ? 21.619 -24.905 26.504 1.00 29.99 1097 TYR A C 1
ATOM 1290 O O . TYR A 1 97 ? 21.893 -26.019 26.987 1.00 34.51 1097 TYR A O 1
ATOM 1307 N N . GLY A 1 98 ? 20.383 -24.596 26.099 1.00 26.19 1098 GLY A N 1
ATOM 1308 C CA . GLY A 1 98 ? 19.373 -25.622 26.081 1.00 26.15 1098 GLY A CA 1
ATOM 1309 C C . GLY A 1 98 ? 18.924 -26.240 27.386 1.00 21.78 1098 GLY A C 1
ATOM 1310 O O . GLY A 1 98 ? 18.435 -27.351 27.404 1.00 24.25 1098 GLY A O 1
ATOM 1314 N N . LEU A 1 99 ? 19.115 -25.491 28.462 1.00 18.69 1099 LEU A N 1
ATOM 1315 C CA . LEU A 1 99 ? 18.752 -26.039 29.777 1.00 15.15 1099 LEU A CA 1
ATOM 1316 C C . LEU A 1 99 ? 17.227 -25.901 29.972 1.00 13.98 1099 LEU A C 1
ATOM 1317 O O . LEU A 1 99 ? 16.607 -24.970 29.446 1.00 15.32 1099 LEU A O 1
ATOM 1327 N N . PRO A 1 100 ? 16.628 -26.758 30.812 1.00 13.58 1100 PRO A N 1
ATOM 1328 C CA . PRO A 1 100 ? 15.220 -26.602 31.137 1.00 13.73 1100 PRO A CA 1
ATOM 1329 C C . PRO A 1 100 ? 15.003 -25.396 32.000 1.00 11.59 1100 PRO A C 1
ATOM 1330 O O . PRO A 1 100 ? 15.909 -24.751 32.505 1.00 12.04 1100 PRO A O 1
ATOM 1335 N N . LEU A 1 101 ? 13.704 -25.105 32.253 1.00 11.65 1101 LEU A N 1
ATOM 1336 C CA . LEU A 1 101 ? 13.297 -24.063 33.164 1.00 10.58 1101 LEU A CA 1
ATOM 1337 C C . LEU A 1 101 ? 13.087 -24.576 34.579 1.00 11.70 1101 LEU A C 1
ATOM 1338 O O . LEU A 1 101 ? 12.128 -25.383 34.807 1.00 17.71 1101 LEU A O 1
ATOM 1348 N N . PHE A 1 102 ? 13.729 -24.055 35.567 1.00 10.80 1102 PHE A N 1
ATOM 1349 C CA . PHE A 1 102 ? 13.387 -24.372 36.945 1.00 9.88 1102 PHE A CA 1
ATOM 1350 C C . PHE A 1 102 ? 12.278 -23.452 37.356 1.00 9.40 1102 PHE A C 1
ATOM 1351 O O . PHE A 1 102 ? 12.401 -22.229 37.184 1.00 10.06 1102 PHE A O 1
ATOM 1368 N N . GLY A 1 103 ? 11.260 -23.989 38.028 1.00 9.53 1103 GLY A N 1
ATOM 1369 C CA . GLY A 1 103 ? 10.237 -23.147 38.620 1.00 10.57 1103 GLY A CA 1
ATOM 1370 C C . GLY A 1 103 ? 9.703 -23.730 39.866 1.00 9.38 1103 GLY A C 1
ATOM 1371 O O . GLY A 1 103 ? 9.618 -24.951 40.037 1.00 10.90 1103 GLY A O 1
ATOM 1375 N N . CYS A 1 104 ? 9.242 -22.824 40.744 1.00 9.84 1104 CYS A N 1
ATOM 1376 C CA . CYS A 1 104 ? 8.505 -23.242 41.926 1.00 10.87 1104 CYS A CA 1
ATOM 1377 C C . CYS A 1 104 ? 7.525 -22.154 42.319 1.00 10.42 1104 CYS A C 1
ATOM 1378 O O . CYS A 1 104 ? 7.756 -20.969 42.140 1.00 11.41 1104 CYS A O 1
ATOM 1389 N N . ASP A 1 105 ? 6.416 -22.606 42.882 1.00 10.05 1105 ASP A N 1
ATOM 1390 C CA . ASP A 1 105 ? 5.386 -21.743 43.377 1.00 9.85 1105 ASP A CA 1
ATOM 1391 C C . ASP A 1 105 ? 4.857 -22.349 44.662 1.00 9.28 1105 ASP A C 1
ATOM 1392 O O . ASP A 1 105 ? 4.465 -23.529 44.645 1.00 11.19 1105 ASP A O 1
ATOM 1407 N N . ILE A 1 106 ? 4.833 -21.601 45.724 1.00 8.90 1106 ILE A N 1
ATOM 1408 C CA . ILE A 1 106 ? 4.305 -22.056 47.018 1.00 9.16 1106 ILE A CA 1
ATOM 1409 C C . ILE A 1 106 ? 3.301 -21.032 47.485 1.00 8.63 1106 ILE A C 1
ATOM 1410 O O . ILE A 1 106 ? 3.592 -19.848 47.499 1.00 10.48 1106 ILE A O 1
ATOM 1420 N N . VAL A 1 107 ? 2.126 -21.499 47.918 1.00 8.51 1107 VAL A N 1
ATOM 1421 C CA . VAL A 1 107 ? 1.078 -20.661 48.434 1.00 8.74 1107 VAL A CA 1
ATOM 1422 C C . VAL A 1 107 ? 0.679 -21.192 49.791 1.00 8.75 1107 VAL A C 1
ATOM 1423 O O . VAL A 1 107 ? 0.395 -22.407 49.899 1.00 9.58 1107 VAL A O 1
ATOM 1430 N N . ALA A 1 108 ? 0.619 -20.347 50.793 1.00 9.50 1108 ALA A N 1
ATOM 1431 C CA . ALA A 1 108 ? 0.299 -20.773 52.140 1.00 10.26 1108 ALA A CA 1
ATOM 1432 C C . ALA A 1 108 ? -0.659 -19.765 52.784 1.00 11.23 1108 ALA A C 1
ATOM 1433 O O . ALA A 1 108 ? -0.645 -18.572 52.522 1.00 14.30 1108 ALA A O 1
ATOM 1437 N N . GLY A 1 109 ? -1.546 -20.294 53.625 1.00 12.86 1109 GLY A N 1
ATOM 1438 C CA . GLY A 1 109 ? -2.394 -19.471 54.448 1.00 14.58 1109 GLY A CA 1
ATOM 1439 C C . GLY A 1 109 ? -2.260 -19.916 55.899 1.00 17.77 1109 GLY A C 1
ATOM 1440 O O . GLY A 1 109 ? -1.471 -20.756 56.248 1.00 18.23 1109 GLY A O 1
ATOM 1444 N N . PRO A 1 110 ? -3.157 -19.397 56.746 1.00 21.90 1110 PRO A N 1
ATOM 1445 C CA . PRO A 1 110 ? -3.178 -19.808 58.140 1.00 25.10 1110 PRO A CA 1
ATOM 1446 C C . PRO A 1 110 ? -3.404 -21.305 58.337 1.00 25.54 1110 PRO A C 1
ATOM 1447 O O . PRO A 1 110 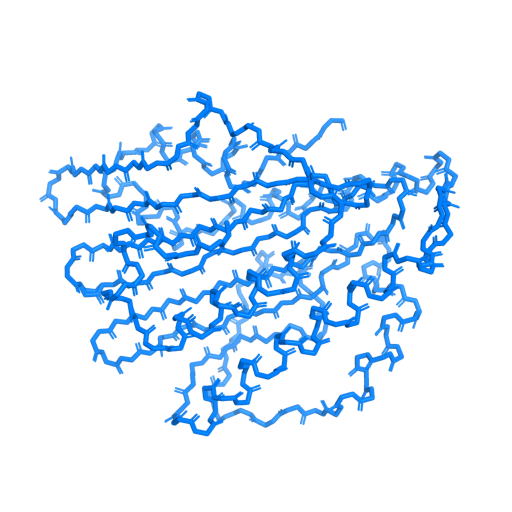? -3.152 -21.903 59.375 1.00 33.37 1110 PRO A O 1
ATOM 1452 N N . GLY A 1 111 ? -4.075 -21.987 57.429 1.00 24.61 1111 GLY A N 1
ATOM 1453 C CA . GLY A 1 111 ? -4.274 -23.389 57.578 1.00 27.19 1111 GLY A CA 1
ATOM 1454 C C . GLY A 1 111 ? -3.043 -24.167 57.154 1.00 25.58 1111 GLY A C 1
ATOM 1455 O O . GLY A 1 111 ? -3.115 -25.395 57.206 1.00 36.11 1111 GLY A O 1
ATOM 1459 N N . GLY A 1 112 ? -1.978 -23.522 56.698 1.00 20.91 1112 GLY A N 1
ATOM 1460 C CA . GLY A 1 112 ? -0.771 -24.183 56.179 1.00 17.48 1112 GLY A CA 1
ATOM 1461 C C . GLY A 1 112 ? -0.635 -23.963 54.691 1.00 13.09 1112 GLY A C 1
ATOM 1462 O O . GLY A 1 112 ? -1.351 -23.192 54.045 1.00 13.57 1112 GLY A O 1
ATOM 1466 N N . VAL A 1 113 ? 0.320 -24.660 54.134 1.00 11.47 1113 VAL A N 1
ATOM 1467 C CA . VAL A 1 113 ? 0.605 -24.616 52.715 1.00 10.13 1113 VAL A CA 1
ATOM 1468 C C . VAL A 1 113 ? -0.585 -25.215 51.943 1.00 9.68 1113 VAL A C 1
ATOM 1469 O O . VAL A 1 113 ? -0.973 -26.350 52.189 1.00 11.47 1113 VAL A O 1
ATOM 1476 N N . SER A 1 114 ? -1.152 -24.463 51.005 1.00 9.65 1114 SER A N 1
ATOM 1477 C CA . SER A 1 114 ? -2.217 -24.962 50.169 1.00 9.33 1114 SER A CA 1
ATOM 1478 C C . SER A 1 114 ? -1.723 -25.566 48.876 1.00 8.93 1114 SER A C 1
ATOM 1479 O O . SER A 1 114 ? -2.306 -26.529 48.386 1.00 10.30 1114 SER A O 1
ATOM 1486 N N . ALA A 1 115 ? -0.667 -24.993 48.317 1.00 9.13 1115 ALA A N 1
ATOM 1487 C CA . ALA A 1 115 ? -0.135 -25.391 47.019 1.00 9.42 1115 ALA A CA 1
ATOM 1488 C C . ALA A 1 115 ? 1.389 -25.379 47.091 1.00 8.67 1115 ALA A C 1
ATOM 1489 O O . ALA A 1 115 ? 1.962 -24.377 47.507 1.00 9.42 1115 ALA A O 1
ATOM 1493 N N . ALA A 1 116 ? 1.982 -26.458 46.615 1.00 9.40 1116 ALA A N 1
ATOM 1494 C CA . ALA A 1 116 ? 3.427 -26.507 46.454 1.00 9.94 1116 ALA A CA 1
ATOM 1495 C C . ALA A 1 116 ? 3.689 -27.125 45.102 1.00 9.34 1116 ALA A C 1
ATOM 1496 O O . ALA A 1 116 ? 3.308 -28.270 44.855 1.00 10.15 1116 ALA A O 1
ATOM 1500 N N . ILE A 1 117 ? 4.314 -26.365 44.211 1.00 10.06 1117 ILE A N 1
ATOM 1501 C CA . ILE A 1 117 ? 4.584 -26.755 42.858 1.00 9.78 1117 ILE A CA 1
ATOM 1502 C C . ILE A 1 117 ? 6.078 -26.572 42.596 1.00 9.11 1117 ILE A C 1
ATOM 1503 O O . ILE A 1 117 ? 6.649 -25.534 42.971 1.00 9.66 1117 ILE A O 1
ATOM 1513 N N . ALA A 1 118 ? 6.697 -27.549 41.966 1.00 9.18 1118 ALA A N 1
ATOM 1514 C CA . ALA A 1 118 ? 8.079 -27.376 41.536 1.00 9.75 1118 ALA A CA 1
ATOM 1515 C C . ALA A 1 118 ? 8.330 -28.232 40.335 1.00 9.18 1118 ALA A C 1
ATOM 1516 O O . ALA A 1 118 ? 7.809 -29.330 40.208 1.00 10.22 1118 ALA A O 1
ATOM 1520 N N . ASP A 1 119 ? 9.176 -27.738 39.410 1.00 9.74 1119 ASP A N 1
ATOM 1521 C CA . ASP A 1 119 ? 9.467 -28.497 38.206 1.00 10.21 1119 ASP A CA 1
ATOM 1522 C C . ASP A 1 119 ? 10.778 -28.061 37.591 1.00 9.77 1119 ASP A C 1
ATOM 1523 O O . ASP A 1 119 ? 11.274 -26.953 37.819 1.00 11.61 1119 ASP A O 1
ATOM 1532 N N . LEU A 1 120 ? 11.336 -28.940 36.747 1.00 9.87 1120 LEU A N 1
ATOM 1533 C CA . LEU A 1 120 ? 12.294 -28.638 35.711 1.00 10.35 1120 LEU A CA 1
ATOM 1534 C C . LEU A 1 120 ? 11.546 -28.879 34.407 1.00 10.58 1120 LEU A C 1
ATOM 1535 O O . LEU A 1 120 ? 11.225 -30.021 34.084 1.00 12.57 1120 LEU A O 1
ATOM 1545 N N . SER A 1 121 ? 11.199 -27.805 33.691 1.00 10.57 1121 SER A N 1
ATOM 1546 C CA . SER A 1 121 ? 10.267 -27.879 32.575 1.00 10.96 1121 SER A CA 1
ATOM 1547 C C . SER A 1 121 ? 10.983 -27.862 31.240 1.00 10.89 1121 SER A C 1
ATOM 1548 O O . SER A 1 121 ? 11.939 -27.107 31.036 1.00 11.23 1121 SER A O 1
ATOM 1555 N N . PRO A 1 122 ? 10.534 -28.647 30.277 1.00 12.10 1122 PRO A N 1
ATOM 1556 C CA . PRO A 1 122 ? 11.262 -28.743 29.022 1.00 13.17 1122 PRO A CA 1
ATOM 1557 C C . PRO A 1 122 ? 11.138 -27.572 28.116 1.00 12.81 1122 PRO A C 1
ATOM 1558 O O . PRO A 1 122 ? 10.180 -26.762 28.159 1.00 16.09 1122 PRO A O 1
ATOM 1563 N N . THR A 1 123 ? 12.144 -27.399 27.264 1.00 13.09 1123 THR A N 1
ATOM 1564 C CA . THR A 1 123 ? 12.146 -26.417 26.248 1.00 13.40 1123 THR A CA 1
ATOM 1565 C C . THR A 1 123 ? 12.295 -27.036 24.879 1.00 14.32 1123 THR A C 1
ATOM 1566 O O . THR A 1 123 ? 12.103 -26.331 23.879 1.00 16.48 1123 THR A O 1
ATOM 1573 N N . GLN A 1 124 ? 12.620 -28.301 24.712 1.00 14.88 1124 GLN A N 1
ATOM 1574 C CA . GLN A 1 124 ? 12.737 -28.983 23.444 1.00 17.40 1124 GLN A CA 1
ATOM 1575 C C . GLN A 1 124 ? 11.385 -29.150 22.761 1.00 16.79 1124 GLN A C 1
ATOM 1576 O O . GLN A 1 124 ? 10.382 -29.276 23.417 1.00 17.54 1124 GLN A O 1
ATOM 1588 N N . SER A 1 125 ? 11.394 -29.168 21.450 1.00 17.98 1125 SER A N 1
ATOM 1589 C CA . SER A 1 125 ? 10.151 -29.309 20.719 1.00 20.57 1125 SER A CA 1
ATOM 1590 C C . SER A 1 125 ? 9.426 -30.637 20.942 1.00 19.95 1125 SER A C 1
ATOM 1591 O O . SER A 1 125 ? 8.203 -30.658 20.865 1.00 21.02 1125 SER A O 1
ATOM 1602 N N . ASP A 1 126 ? 10.133 -31.703 21.314 1.00 19.04 1126 ASP A N 1
ATOM 1603 C CA . ASP A 1 126 ? 9.510 -33.000 21.645 1.00 20.21 1126 ASP A CA 1
ATOM 1604 C C . ASP A 1 126 ? 8.947 -33.035 23.055 1.00 18.11 1126 ASP A C 1
ATOM 1605 O O . ASP A 1 126 ? 8.379 -34.048 23.509 1.00 20.41 1126 ASP A O 1
ATOM 1614 N N . ARG A 1 127 ? 9.054 -31.950 23.802 1.00 16.89 1127 ARG A N 1
ATOM 1615 C CA . ARG A 1 127 ? 8.506 -31.767 25.124 1.00 17.14 1127 ARG A CA 1
ATOM 1616 C C . ARG A 1 127 ? 9.151 -32.717 26.134 1.00 16.48 1127 ARG A C 1
ATOM 1617 O O . ARG A 1 127 ? 8.558 -32.984 27.158 1.00 18.92 1127 ARG A O 1
ATOM 1642 N N . GLN A 1 128 ? 10.362 -33.189 25.859 1.00 17.44 1128 GLN A N 1
ATOM 1643 C CA . GLN A 1 128 ? 11.132 -33.980 26.767 1.00 18.31 1128 GLN A CA 1
ATOM 1644 C C . GLN A 1 128 ? 12.291 -33.163 27.386 1.00 16.67 1128 GLN A C 1
ATOM 1645 O O . GLN A 1 128 ? 12.822 -32.282 26.714 1.00 16.78 1128 GLN A O 1
ATOM 1657 N N . LEU A 1 129 ? 12.609 -33.534 28.616 1.00 16.66 1129 LEU A N 1
ATOM 1658 C CA . LEU A 1 129 ? 13.824 -32.995 29.230 1.00 15.64 1129 LEU A CA 1
ATOM 1659 C C . LEU A 1 129 ? 15.023 -33.584 28.514 1.00 16.79 1129 LEU A C 1
ATOM 1660 O O . LEU A 1 129 ? 14.922 -34.703 27.928 1.00 17.96 1129 LEU A O 1
ATOM 1670 N N . PRO A 1 130 ? 16.178 -32.936 28.579 1.00 16.36 1130 PRO A N 1
ATOM 1671 C CA . PRO A 1 130 ? 17.382 -33.541 28.056 1.00 18.27 1130 PRO A CA 1
ATOM 1672 C C . PRO A 1 130 ? 17.681 -34.871 28.744 1.00 18.35 1130 PRO A C 1
ATOM 1673 O O . PRO A 1 130 ? 17.321 -35.099 29.937 1.00 18.72 1130 PRO A O 1
ATOM 1678 N N . ALA A 1 131 ? 18.364 -35.757 28.002 1.00 21.21 1131 ALA A N 1
ATOM 1679 C CA . ALA A 1 131 ? 18.670 -37.102 28.489 1.00 24.61 1131 ALA A CA 1
ATOM 1680 C C . ALA A 1 131 ? 19.315 -37.150 29.869 1.00 24.22 1131 ALA A C 1
ATOM 1681 O O . ALA A 1 131 ? 18.993 -37.951 30.777 1.00 23.62 1131 ALA A O 1
ATOM 1685 N N . ALA A 1 132 ? 20.231 -36.239 30.158 1.00 23.07 1132 ALA A N 1
ATOM 1686 C CA . ALA A 1 132 ? 20.941 -36.252 31.420 1.00 21.40 1132 ALA A CA 1
ATOM 1687 C C . ALA A 1 132 ? 19.989 -35.911 32.569 1.00 17.94 1132 ALA A C 1
ATOM 1688 O O . ALA A 1 132 ? 20.104 -36.449 33.664 1.00 19.56 1132 ALA A O 1
ATOM 1692 N N . TYR A 1 133 ? 19.102 -34.995 32.312 1.00 16.97 1133 TYR A N 1
ATOM 1693 C CA . TYR A 1 133 ? 18.114 -34.655 33.315 1.00 16.58 1133 TYR A CA 1
ATOM 1694 C C . TYR A 1 133 ? 17.176 -35.837 33.575 1.00 17.04 1133 TYR A C 1
ATOM 1695 O O . TYR A 1 133 ? 16.830 -36.130 34.722 1.00 18.47 1133 TYR A O 1
ATOM 1712 N N . GLN A 1 134 ? 16.724 -36.481 32.506 1.00 18.54 1134 GLN A N 1
ATOM 1713 C CA . GLN A 1 134 ? 15.840 -37.616 32.713 1.00 20.54 1134 GLN A CA 1
ATOM 1714 C C . GLN A 1 134 ? 16.442 -38.653 33.646 1.00 23.17 1134 GLN A C 1
ATOM 1715 O O . GLN A 1 134 ? 15.891 -39.248 34.561 1.00 25.42 1134 GLN A O 1
ATOM 1727 N N . LYS A 1 135 ? 17.708 -38.926 33.374 1.00 23.78 1135 LYS A N 1
ATOM 1728 C CA . LYS A 1 135 ? 18.452 -39.948 34.145 1.00 25.46 1135 LYS A CA 1
ATOM 1729 C C . LYS A 1 135 ? 18.589 -39.525 35.623 1.00 24.16 1135 LYS A C 1
ATOM 1730 O O . LYS A 1 135 ? 18.312 -40.294 36.552 1.00 26.71 1135 LYS A O 1
ATOM 1746 N N . SER A 1 136 ? 19.032 -38.297 35.863 1.00 21.41 1136 SER A N 1
ATOM 1747 C CA . SER A 1 136 ? 19.270 -37.860 37.241 1.00 20.36 1136 SER A CA 1
ATOM 1748 C C . SER A 1 136 ? 17.945 -37.771 37.994 1.00 20.26 1136 SER A C 1
ATOM 1749 O O . SER A 1 136 ? 17.892 -38.136 39.184 1.00 22.45 1136 SER A O 1
ATOM 1756 N N . LEU A 1 137 ? 16.901 -37.323 37.326 1.00 19.28 1137 LEU A N 1
ATOM 1757 C CA . LEU A 1 137 ? 15.623 -37.199 38.005 1.00 19.01 1137 LEU A CA 1
ATOM 1758 C C . LEU A 1 137 ? 15.046 -38.547 38.390 1.00 21.71 1137 LEU A C 1
ATOM 1759 O O . LEU A 1 137 ? 14.509 -38.747 39.483 1.00 23.24 1137 LEU A O 1
ATOM 1769 N N . ALA A 1 138 ? 15.184 -39.519 37.478 1.00 24.68 1138 ALA A N 1
ATOM 1770 C CA . ALA A 1 138 ? 14.672 -40.831 37.860 1.00 25.26 1138 ALA A CA 1
ATOM 1771 C C . ALA A 1 138 ? 15.349 -41.437 39.069 1.00 26.04 1138 ALA A C 1
ATOM 1772 O O . ALA A 1 138 ? 14.683 -42.181 39.813 1.00 30.62 1138 ALA A O 1
ATOM 1776 N N . GLU A 1 139 ? 16.640 -41.125 39.183 1.00 25.88 1139 GLU A N 1
ATOM 1777 C CA . GLU A 1 139 ? 17.391 -41.707 40.265 1.00 26.82 1139 GLU A CA 1
ATOM 1778 C C . GLU A 1 139 ? 16.910 -41.177 41.604 1.00 25.37 1139 GLU A C 1
ATOM 1779 O O . GLU A 1 139 ? 17.233 -41.807 42.606 1.00 30.97 1139 GLU A O 1
ATOM 1791 N N . LEU A 1 140 ? 16.148 -40.109 41.637 1.00 22.18 1140 LEU A N 1
ATOM 1792 C CA . LEU A 1 140 ? 15.627 -39.621 42.923 1.00 23.60 1140 LEU A CA 1
ATOM 1793 C C . LEU A 1 140 ? 14.515 -40.508 43.431 1.00 24.21 1140 LEU A C 1
ATOM 1794 O O . LEU A 1 140 ? 14.093 -40.441 44.619 1.00 29.24 1140 LEU A O 1
ATOM 1804 N N . GLY A 1 141 ? 13.938 -41.375 42.620 1.00 26.28 1141 GLY A N 1
ATOM 1805 C CA . GLY A 1 141 ? 12.827 -42.186 43.089 1.00 27.66 1141 GLY A CA 1
ATOM 1806 C C . GLY A 1 141 ? 11.537 -41.420 43.082 1.00 27.47 1141 GLY A C 1
ATOM 1807 O O . GLY A 1 141 ? 11.530 -40.173 42.994 1.00 29.16 1141 GLY A O 1
ATOM 1811 N N . GLN A 1 142 ? 10.416 -42.119 43.111 1.00 30.63 1142 GLN A N 1
ATOM 1812 C CA . GLN A 1 142 ? 9.066 -41.609 43.032 1.00 30.97 1142 GLN A CA 1
ATOM 1813 C C . GLN A 1 142 ? 8.661 -41.154 44.419 1.00 28.61 1142 GLN A C 1
ATOM 1814 O O . GLN A 1 142 ? 8.508 -41.949 45.338 1.00 34.28 1142 GLN A O 1
ATOM 1826 N N . PRO A 1 143 ? 8.516 -39.847 44.653 1.00 26.16 1143 PRO A N 1
ATOM 1827 C CA . PRO A 1 143 ? 8.153 -39.384 45.995 1.00 24.64 1143 PRO A CA 1
ATOM 1828 C C . PRO A 1 143 ? 6.724 -39.710 46.367 1.00 25.61 1143 PRO A C 1
ATOM 1829 O O . PRO A 1 143 ? 5.837 -39.817 45.540 1.00 32.14 1143 PRO A O 1
ATOM 1834 N N . GLU A 1 144 ? 6.500 -39.883 47.662 1.00 26.10 1144 GLU A N 1
ATOM 1835 C CA . GLU A 1 144 ? 5.123 -40.221 48.053 1.00 28.70 1144 GLU A CA 1
ATOM 1836 C C . GLU A 1 144 ? 4.535 -38.960 48.623 1.00 22.62 1144 GLU A C 1
ATOM 1837 O O . GLU A 1 144 ? 5.163 -38.362 49.509 1.00 23.30 1144 GLU A O 1
ATOM 1849 N N . PHE A 1 145 ? 3.392 -38.554 48.074 1.00 17.46 1145 PHE A N 1
ATOM 1850 C CA . PHE A 1 145 ? 2.681 -37.464 48.634 1.00 14.71 1145 PHE A CA 1
ATOM 1851 C C . PHE A 1 145 ? 1.209 -37.831 48.728 1.00 14.86 1145 PHE A C 1
ATOM 1852 O O . PHE A 1 145 ? 0.640 -38.309 47.736 1.00 16.88 1145 PHE A O 1
ATOM 1869 N N . GLU A 1 146 ? 0.592 -37.590 49.856 1.00 14.83 1146 GLU A N 1
ATOM 1870 C CA . GLU A 1 146 ? -0.778 -38.037 50.120 1.00 16.58 1146 GLU A CA 1
ATOM 1871 C C . GLU A 1 146 ? -1.822 -37.197 49.399 1.00 14.66 1146 GLU A C 1
ATOM 1872 O O . GLU A 1 146 ? -2.919 -37.737 49.200 1.00 19.32 1146 GLU A O 1
ATOM 1884 N N . GLN A 1 147 ? -1.578 -35.942 49.109 1.00 12.97 1147 GLN A N 1
ATOM 1885 C CA . GLN A 1 147 ? -2.573 -35.034 48.580 1.00 13.11 1147 GLN A CA 1
ATOM 1886 C C . GLN A 1 147 ? -2.070 -34.397 47.308 1.00 11.74 1147 GLN A C 1
ATOM 1887 O O . GLN A 1 147 ? -1.711 -33.232 47.237 1.00 14.22 1147 GLN A O 1
ATOM 1908 N N . GLN A 1 148 ? -2.066 -35.188 46.213 1.00 12.28 1148 GLN A N 1
ATOM 1909 C CA . GLN A 1 148 ? -1.687 -34.686 44.928 1.00 12.23 1148 GLN A CA 1
ATOM 1910 C C . GLN A 1 148 ? -2.784 -33.806 44.351 1.00 11.49 1148 GLN A C 1
ATOM 1911 O O . GLN A 1 148 ? -3.977 -34.034 44.635 1.00 14.37 1148 GLN A O 1
ATOM 1923 N N . ARG A 1 149 ? -2.386 -32.836 43.552 1.00 10.33 1149 ARG A N 1
ATOM 1924 C CA . ARG A 1 149 ? -3.296 -31.965 42.851 1.00 9.99 1149 ARG A CA 1
ATOM 1925 C C . ARG A 1 149 ? -3.042 -32.085 41.364 1.00 10.49 1149 ARG A C 1
ATOM 1926 O O . ARG A 1 149 ? -1.911 -32.183 40.909 1.00 11.55 1149 ARG A O 1
ATOM 1943 N N . GLU A 1 150 ? -4.120 -32.070 40.556 1.00 10.78 1150 GLU A N 1
ATOM 1944 C CA . GLU A 1 150 ? -3.997 -32.158 39.124 1.00 11.05 1150 GLU A CA 1
ATOM 1945 C C . GLU A 1 150 ? -3.738 -30.801 38.526 1.00 10.64 1150 GLU A C 1
ATOM 1946 O O . GLU A 1 150 ? -4.430 -29.820 38.829 1.00 11.20 1150 GLU A O 1
ATOM 1958 N N . LEU A 1 151 ? -2.768 -30.713 37.632 1.00 10.68 1151 LEU A N 1
ATOM 1959 C CA . LEU A 1 151 ? -2.466 -29.465 36.992 1.00 11.36 1151 LEU A CA 1
ATOM 1960 C C . LEU A 1 151 ? -3.591 -28.993 36.114 1.00 10.83 1151 LEU A C 1
ATOM 1961 O O . LEU A 1 151 ? -4.292 -29.830 35.500 1.00 12.16 1151 LEU A O 1
ATOM 1971 N N . PRO A 1 152 ? -3.784 -27.692 35.998 1.00 11.30 1152 PRO A N 1
ATOM 1972 C CA . PRO A 1 152 ? -4.765 -27.149 35.039 1.00 12.26 1152 PRO A CA 1
ATOM 1973 C C . PRO A 1 152 ? -4.297 -27.390 33.618 1.00 11.72 1152 PRO A C 1
ATOM 1974 O O . PRO A 1 152 ? -3.118 -27.741 33.381 1.00 11.37 1152 PRO A O 1
ATOM 1979 N N . PRO A 1 153 ? -5.161 -27.215 32.624 1.00 13.45 1153 PRO A N 1
ATOM 1980 C CA . PRO A 1 153 ? -4.746 -27.502 31.246 1.00 14.05 1153 PRO A CA 1
ATOM 1981 C C . PRO A 1 153 ? -3.498 -26.769 30.752 1.00 13.17 1153 PRO A C 1
ATOM 1982 O O . PRO A 1 153 ? -2.666 -27.351 30.012 1.00 14.39 1153 PRO A O 1
ATOM 1987 N N . TRP A 1 154 ? -3.333 -25.494 31.143 1.00 12.27 1154 TRP A N 1
ATOM 1988 C CA . TRP A 1 154 ? -2.135 -24.764 30.718 1.00 13.01 1154 TRP A CA 1
ATOM 1989 C C . TRP A 1 154 ? -0.850 -25.379 31.248 1.00 11.80 1154 TRP A C 1
ATOM 1990 O O . TRP A 1 154 ? 0.233 -25.107 30.719 1.00 12.89 1154 TRP A O 1
ATOM 2011 N N . GLY A 1 155 ? -0.969 -26.208 32.273 1.00 11.43 1155 GLY A N 1
ATOM 2012 C CA . GLY A 1 155 ? 0.139 -26.914 32.850 1.00 11.51 1155 GLY A CA 1
ATOM 2013 C C . GLY A 1 155 ? 0.698 -28.072 32.075 1.00 11.51 1155 GLY A C 1
ATOM 2014 O O . GLY A 1 155 ? 1.595 -28.747 32.558 1.00 12.30 1155 GLY A O 1
ATOM 2018 N N . GLU A 1 156 ? 0.261 -28.213 30.819 1.00 11.93 1156 GLU A N 1
ATOM 2019 C CA . GLU A 1 156 ? 0.901 -29.140 29.926 1.00 12.31 1156 GLU A CA 1
ATOM 2020 C C . GLU A 1 156 ? 2.394 -28.831 29.759 1.00 11.68 1156 GLU A C 1
ATOM 2021 O O . GLU A 1 156 ? 3.144 -29.688 29.359 1.00 13.63 1156 GLU A O 1
ATOM 2033 N N . ILE A 1 157 ? 2.799 -27.574 30.023 1.00 11.12 1157 ILE A N 1
ATOM 2034 C CA . ILE A 1 157 ? 4.215 -27.175 29.903 1.00 11.12 1157 ILE A CA 1
ATOM 2035 C C . ILE A 1 157 ? 5.109 -27.873 30.909 1.00 10.97 1157 ILE A C 1
ATOM 2036 O O . ILE A 1 157 ? 6.343 -27.849 30.726 1.00 12.65 1157 ILE A O 1
ATOM 2046 N N . PHE A 1 158 ? 4.590 -28.428 31.999 1.00 10.73 1158 PHE A N 1
ATOM 2047 C CA . PHE A 1 158 ? 5.448 -28.990 33.037 1.00 10.66 1158 PHE A CA 1
ATOM 2048 C C . PHE A 1 158 ? 5.855 -30.420 32.682 1.00 11.21 1158 PHE A C 1
ATOM 2049 O O . PHE A 1 158 ? 5.114 -31.147 31.971 1.00 12.73 1158 PHE A O 1
ATOM 2066 N N . SER A 1 159 ? 7.002 -30.826 33.163 1.00 11.22 1159 SER A N 1
ATOM 2067 C CA . SER A 1 159 ? 7.519 -32.182 32.921 1.00 11.68 1159 SER A CA 1
ATOM 2068 C C . SER A 1 159 ? 6.776 -33.239 33.705 1.00 11.79 1159 SER A C 1
ATOM 2069 O O . SER A 1 159 ? 6.014 -32.940 34.641 1.00 11.91 1159 SER A O 1
ATOM 2076 N N . GLU A 1 160 ? 7.085 -34.482 33.389 1.00 12.91 1160 GLU A N 1
ATOM 2077 C CA . GLU A 1 160 ? 6.553 -35.611 34.150 1.00 14.29 1160 GLU A CA 1
ATOM 2078 C C . GLU A 1 160 ? 7.029 -35.660 35.593 1.00 13.20 1160 GLU A C 1
ATOM 2079 O O . GLU A 1 160 ? 6.466 -36.403 36.372 1.00 15.73 1160 GLU A O 1
ATOM 2091 N N . TYR A 1 161 ? 8.088 -34.880 35.925 1.00 12.16 1161 TYR A N 1
ATOM 2092 C CA . TYR A 1 161 ? 8.617 -34.846 37.279 1.00 12.29 1161 TYR A CA 1
ATOM 2093 C C . TYR A 1 161 ? 8.006 -33.707 38.108 1.00 11.59 1161 TYR A C 1
ATOM 2094 O O . TYR A 1 161 ? 8.389 -33.516 39.256 1.00 12.44 1161 TYR A O 1
ATOM 2125 N N . CYS A 1 162 ? 7.067 -32.960 37.535 1.00 11.40 1162 CYS A N 1
ATOM 2126 C CA . CYS A 1 162 ? 6.484 -31.823 38.244 1.00 10.83 1162 CYS A CA 1
ATOM 2127 C C . CYS A 1 162 ? 5.816 -32.309 39.515 1.00 10.92 1162 CYS A C 1
ATOM 2128 O O . CYS A 1 162 ? 5.065 -33.309 39.522 1.00 12.58 1162 CYS A O 1
ATOM 2135 N N . LEU A 1 163 ? 6.012 -31.550 40.592 1.00 10.51 1163 LEU A N 1
ATOM 2136 C CA . LEU A 1 163 ? 5.291 -31.774 41.825 1.00 10.78 1163 LEU A CA 1
ATOM 2137 C C . LEU A 1 163 ? 4.182 -30.726 41.911 1.00 10.36 1163 LEU A C 1
ATOM 2138 O O . LEU A 1 163 ? 4.398 -29.526 41.609 1.00 10.65 1163 LEU A O 1
ATOM 2148 N N . PHE A 1 164 ? 2.990 -31.163 42.303 1.00 10.53 1164 PHE A N 1
ATOM 2149 C CA . PHE A 1 164 ? 1.885 -30.235 42.593 1.00 10.07 1164 PHE A CA 1
ATOM 2150 C C . PHE A 1 164 ? 1.065 -30.910 43.705 1.00 9.74 1164 PHE A C 1
ATOM 2151 O O . PHE A 1 164 ? 0.337 -31.871 43.450 1.00 10.74 1164 PHE A O 1
ATOM 2168 N N . ILE A 1 165 ? 1.247 -30.433 44.926 1.00 9.95 1165 ILE A N 1
ATOM 2169 C CA . ILE A 1 165 ? 0.668 -31.056 46.101 1.00 10.20 1165 ILE A CA 1
ATOM 2170 C C . ILE A 1 165 ? 0.091 -30.036 47.055 1.00 10.35 1165 ILE A C 1
ATOM 2171 O O . ILE A 1 165 ? 0.451 -28.855 47.003 1.00 10.85 1165 ILE A O 1
ATOM 2181 N N . ARG A 1 166 ? -0.730 -30.533 47.973 1.00 10.26 1166 ARG A N 1
ATOM 2182 C CA . ARG A 1 166 ? -0.977 -29.877 49.243 1.00 10.27 1166 ARG A CA 1
ATOM 2183 C C . ARG A 1 166 ? -0.178 -30.700 50.265 1.00 10.25 1166 ARG A C 1
ATOM 2184 O O . ARG A 1 166 ? -0.544 -31.845 50.508 1.00 11.42 1166 ARG A O 1
ATOM 2201 N N . PRO A 1 167 ? 0.887 -30.191 50.898 1.00 11.07 1167 PRO A N 1
ATOM 2202 C CA . PRO A 1 167 ? 1.580 -31.029 51.885 1.00 12.50 1167 PRO A CA 1
ATOM 2203 C C . PRO A 1 167 ? 0.672 -31.453 53.009 1.00 12.26 1167 PRO A C 1
ATOM 2204 O O . PRO A 1 167 ? -0.139 -30.646 53.495 1.00 14.70 1167 PRO A O 1
ATOM 2209 N N . SER A 1 168 ? 0.766 -32.679 53.474 1.00 13.04 1168 SER A N 1
ATOM 2210 C CA . SER A 1 168 ? -0.163 -33.172 54.480 1.00 14.92 1168 SER A CA 1
ATOM 2211 C C . SER A 1 168 ? 0.331 -33.026 55.893 1.00 15.53 1168 SER A C 1
ATOM 2212 O O . SER A 1 168 ? -0.459 -33.065 56.832 1.00 20.48 1168 SER A O 1
ATOM 2223 N N . ASN A 1 169 ? 1.631 -32.867 56.054 1.00 15.35 1169 ASN A N 1
ATOM 2224 C CA . ASN A 1 169 ? 2.249 -32.853 57.372 1.00 16.19 1169 ASN A CA 1
ATOM 2225 C C . ASN A 1 169 ? 3.681 -32.340 57.183 1.00 15.59 1169 ASN A C 1
ATOM 2226 O O . ASN A 1 169 ? 4.148 -32.076 56.051 1.00 14.28 1169 ASN A O 1
ATOM 2235 N N . VAL A 1 170 ? 4.370 -32.129 58.312 1.00 16.49 1170 VAL A N 1
ATOM 2236 C CA . VAL A 1 170 ? 5.745 -31.602 58.250 1.00 16.65 1170 VAL A CA 1
ATOM 2237 C C . VAL A 1 170 ? 6.656 -32.534 57.498 1.00 15.14 1170 VAL A C 1
ATOM 2238 O O . VAL A 1 170 ? 7.576 -32.089 56.793 1.00 15.19 1170 VAL A O 1
ATOM 2245 N N . THR A 1 171 ? 6.478 -33.834 57.626 1.00 15.71 1171 THR A N 1
ATOM 2246 C CA . THR A 1 171 ? 7.346 -34.756 56.875 1.00 16.26 1171 THR A CA 1
ATOM 2247 C C . THR A 1 171 ? 7.240 -34.480 55.383 1.00 13.64 1171 THR A C 1
ATOM 2248 O O . THR A 1 171 ? 8.224 -34.490 54.674 1.00 14.35 1171 THR A O 1
ATOM 2255 N N . GLU A 1 172 ? 6.018 -34.279 54.899 1.00 13.25 1172 GLU A N 1
ATOM 2256 C CA . GLU A 1 172 ? 5.832 -33.982 53.478 1.00 12.94 1172 GLU A CA 1
ATOM 2257 C C . GLU A 1 172 ? 6.392 -32.633 53.096 1.00 12.35 1172 GLU A C 1
ATOM 2258 O O . GLU A 1 172 ? 6.946 -32.465 51.997 1.00 12.53 1172 GLU A O 1
ATOM 2270 N N . GLU A 1 173 ? 6.249 -31.638 53.956 1.00 12.50 1173 GLU A N 1
ATOM 2271 C CA . GLU A 1 173 ? 6.838 -30.329 53.686 1.00 12.45 1173 GLU A CA 1
ATOM 2272 C C . GLU A 1 173 ? 8.332 -30.463 53.467 1.00 12.33 1173 GLU A C 1
ATOM 2273 O O . GLU A 1 173 ? 8.921 -29.923 52.538 1.00 13.25 1173 GLU A O 1
ATOM 2285 N N . GLU A 1 174 ? 8.974 -31.231 54.372 1.00 13.17 1174 GLU A N 1
ATOM 2286 C CA . GLU A 1 174 ? 10.413 -31.421 54.320 1.00 13.59 1174 GLU A CA 1
ATOM 2287 C C . GLU A 1 174 ? 10.822 -32.224 53.089 1.00 12.29 1174 GLU A C 1
ATOM 2288 O O . GLU A 1 174 ? 11.820 -31.934 52.451 1.00 12.92 1174 GLU A O 1
ATOM 2300 N N . ARG A 1 175 ? 10.008 -33.227 52.732 1.00 12.18 1175 ARG A N 1
ATOM 2301 C CA . ARG A 1 175 ? 10.301 -34.024 51.557 1.00 12.40 1175 ARG A CA 1
ATOM 2302 C C . ARG A 1 175 ? 10.228 -33.143 50.324 1.00 11.82 1175 ARG A C 1
ATOM 2303 O O . ARG A 1 175 ? 11.048 -33.295 49.417 1.00 12.17 1175 ARG A O 1
ATOM 2320 N N . PHE A 1 176 ? 9.217 -32.301 50.228 1.00 11.65 1176 PHE A N 1
ATOM 2321 C CA . PHE A 1 176 ? 9.085 -31.383 49.105 1.00 11.63 1176 PHE A CA 1
ATOM 2322 C C . PHE A 1 176 ? 10.314 -30.484 49.018 1.00 11.24 1176 PHE A C 1
ATOM 2323 O O . PHE A 1 176 ? 10.886 -30.301 47.939 1.00 11.71 1176 PHE A O 1
ATOM 2340 N N . VAL A 1 177 ? 10.655 -29.830 50.112 1.00 11.16 1177 VAL A N 1
ATOM 2341 C CA . VAL A 1 177 ? 11.833 -28.926 50.078 1.00 11.79 1177 VAL A CA 1
ATOM 2342 C C . VAL A 1 177 ? 13.055 -29.682 49.639 1.00 11.19 1177 VAL A C 1
ATOM 2343 O O . VAL A 1 177 ? 13.825 -29.178 48.831 1.00 11.76 1177 VAL A O 1
ATOM 2350 N N . GLN A 1 178 ? 13.277 -30.904 50.162 1.00 12.18 1178 GLN A N 1
ATOM 2351 C CA . GLN A 1 178 ? 14.450 -31.624 49.762 1.00 12.27 1178 GLN A CA 1
ATOM 2352 C C . GLN A 1 178 ? 14.420 -31.970 48.281 1.00 11.71 1178 GLN A C 1
ATOM 2353 O O . GLN A 1 178 ? 15.478 -31.997 47.625 1.00 12.31 1178 GLN A O 1
ATOM 2365 N N . ARG A 1 179 ? 13.257 -32.249 47.718 1.00 12.07 1179 ARG A N 1
ATOM 2366 C CA . ARG A 1 179 ? 13.198 -32.557 46.305 1.00 12.75 1179 ARG A CA 1
ATOM 2367 C C . ARG A 1 179 ? 13.548 -31.301 45.503 1.00 12.24 1179 ARG A C 1
ATOM 2368 O O . ARG A 1 179 ? 14.211 -31.428 44.470 1.00 12.89 1179 ARG A O 1
ATOM 2399 N N . VAL A 1 180 ? 13.118 -30.121 45.935 1.00 11.81 1180 VAL A N 1
ATOM 2400 C CA . VAL A 1 180 ? 13.521 -28.905 45.260 1.00 12.33 1180 VAL A CA 1
ATOM 2401 C C . VAL A 1 180 ? 15.016 -28.693 45.357 1.00 12.09 1180 VAL A C 1
ATOM 2402 O O . VAL A 1 180 ? 15.648 -28.319 44.373 1.00 12.37 1180 VAL A O 1
ATOM 2409 N N . VAL A 1 181 ? 15.608 -28.938 46.517 1.00 11.78 1181 VAL A N 1
ATOM 2410 C CA . VAL A 1 181 ? 17.065 -28.855 46.692 1.00 12.48 1181 VAL A CA 1
ATOM 2411 C C . VAL A 1 181 ? 17.712 -29.779 45.676 1.00 12.20 1181 VAL A C 1
ATOM 2412 O O . VAL A 1 181 ? 18.695 -29.421 45.011 1.00 13.14 1181 VAL A O 1
ATOM 2419 N N . ASP A 1 182 ? 17.197 -31.009 45.516 1.00 12.41 1182 ASP A N 1
ATOM 2420 C CA . ASP A 1 182 ? 17.732 -31.967 44.573 1.00 13.19 1182 ASP A CA 1
ATOM 2421 C C . ASP A 1 182 ? 17.592 -31.499 43.133 1.00 12.45 1182 ASP A C 1
ATOM 2422 O O . ASP A 1 182 ? 18.536 -31.651 42.335 1.00 13.12 1182 ASP A O 1
ATOM 2431 N N . PHE A 1 183 ? 16.437 -30.959 42.778 1.00 11.55 1183 PHE A N 1
ATOM 2432 C CA . PHE A 1 183 ? 16.272 -30.373 41.438 1.00 11.61 1183 PHE A CA 1
ATOM 2433 C C . PHE A 1 183 ? 17.318 -29.292 41.174 1.00 11.01 1183 PHE A C 1
ATOM 2434 O O . PHE A 1 183 ? 17.897 -29.251 40.106 1.00 12.06 1183 PHE A O 1
ATOM 2451 N N . LEU A 1 184 ? 17.522 -28.399 42.124 1.00 11.62 1184 LEU A N 1
ATOM 2452 C CA . LEU A 1 184 ? 18.480 -27.321 41.978 1.00 11.54 1184 LEU A CA 1
ATOM 2453 C C . LEU A 1 184 ? 19.898 -27.880 41.830 1.00 11.05 1184 LEU A C 1
ATOM 2454 O O . LEU A 1 184 ? 20.694 -27.313 41.065 1.00 11.82 1184 LEU A O 1
ATOM 2464 N N . GLN A 1 185 ? 20.254 -28.883 42.573 1.00 11.62 1185 GLN A N 1
ATOM 2465 C CA . GLN A 1 185 ? 21.587 -29.463 42.485 1.00 11.55 1185 GLN A CA 1
ATOM 2466 C C . GLN A 1 185 ? 21.824 -30.084 41.125 1.00 11.31 1185 GLN A C 1
ATOM 2467 O O . GLN A 1 185 ? 22.884 -29.889 40.545 1.00 12.44 1185 GLN A O 1
ATOM 2488 N N . ILE A 1 186 ? 20.845 -30.826 40.611 1.00 11.61 1186 ILE A N 1
ATOM 2489 C CA . ILE A 1 186 ? 20.941 -31.384 39.279 1.00 11.53 1186 ILE A CA 1
ATOM 2490 C C . ILE A 1 186 ? 21.105 -30.252 38.240 1.00 11.65 1186 ILE A C 1
ATOM 2491 O O . ILE A 1 186 ? 21.957 -30.291 37.370 1.00 11.86 1186 ILE A O 1
ATOM 2501 N N . HIS A 1 187 ? 20.260 -29.233 38.382 1.00 11.48 1187 HIS A N 1
ATOM 2502 C CA . HIS A 1 187 ? 20.229 -28.157 37.406 1.00 11.77 1187 HIS A CA 1
ATOM 2503 C C . HIS A 1 187 ? 21.537 -27.384 37.382 1.00 10.94 1187 HIS A C 1
ATOM 2504 O O . HIS A 1 187 ? 22.094 -27.100 36.318 1.00 11.97 1187 HIS A O 1
ATOM 2518 N N . CYS A 1 188 ? 22.037 -27.003 38.558 1.00 10.95 1188 CYS A N 1
ATOM 2519 C CA . CYS A 1 188 ? 23.283 -26.300 38.602 1.00 11.49 1188 CYS A CA 1
ATOM 2520 C C . CYS A 1 188 ? 24.435 -27.128 38.035 1.00 10.80 1188 CYS A C 1
ATOM 2521 O O . CYS A 1 188 ? 25.308 -26.617 37.330 1.00 12.61 1188 CYS A O 1
ATOM 2528 N N . HIS A 1 189 ? 24.463 -28.419 38.322 1.00 10.49 1189 HIS A N 1
ATOM 2529 C CA . HIS A 1 189 ? 25.507 -29.280 37.769 1.00 11.08 1189 HIS A CA 1
ATOM 2530 C C . HIS A 1 189 ? 25.392 -29.395 36.267 1.00 11.20 1189 HIS A C 1
ATOM 2531 O O . HIS A 1 189 ? 26.366 -29.240 35.507 1.00 12.20 1189 HIS A O 1
ATOM 2545 N N . GLN A 1 190 ? 24.175 -29.637 35.777 1.00 12.24 1190 GLN A N 1
ATOM 2546 C CA . GLN A 1 190 ? 23.996 -29.787 34.344 1.00 14.47 1190 GLN A CA 1
ATOM 2547 C C . GLN A 1 190 ? 24.368 -28.497 33.624 1.00 14.37 1190 GLN A C 1
ATOM 2548 O O . GLN A 1 190 ? 24.849 -28.500 32.487 1.00 16.47 1190 GLN A O 1
ATOM 2560 N N . SER A 1 191 ? 24.164 -27.366 34.265 1.00 13.59 1191 SER A N 1
ATOM 2561 C CA . SER A 1 191 ? 24.509 -26.099 33.666 1.00 16.35 1191 SER A CA 1
ATOM 2562 C C . SER A 1 191 ? 26.014 -25.948 33.385 1.00 16.47 1191 SER A C 1
ATOM 2563 O O . SER A 1 191 ? 26.355 -25.220 32.432 1.00 22.68 1191 SER A O 1
ATOM 2570 N N . ILE A 1 192 ? 26.857 -26.614 34.128 1.00 14.28 1192 ILE A N 1
ATOM 2571 C CA . ILE A 1 192 ? 28.295 -26.485 33.825 1.00 15.95 1192 ILE A CA 1
ATOM 2572 C C . ILE A 1 192 ? 28.719 -27.536 32.842 1.00 15.39 1192 ILE A C 1
ATOM 2573 O O . ILE A 1 192 ? 29.816 -27.373 32.295 1.00 24.99 1192 ILE A O 1
ATOM 2583 N N A VAL A 1 193 ? 28.057 -28.681 32.654 0.50 14.26 1193 VAL A N 1
ATOM 2584 N N B VAL A 1 193 ? 27.838 -28.411 32.453 0.50 17.44 1193 VAL A N 1
ATOM 2585 C CA A VAL A 1 193 ? 28.381 -29.781 31.734 0.50 13.95 1193 VAL A CA 1
ATOM 2586 C CA B VAL A 1 193 ? 28.573 -28.947 31.271 0.50 16.79 1193 VAL A CA 1
ATOM 2587 C C A VAL A 1 193 ? 27.656 -29.676 30.380 0.50 11.53 1193 VAL A C 1
ATOM 2588 C C B VAL A 1 193 ? 27.937 -28.478 30.009 0.50 14.74 1193 VAL A C 1
ATOM 2589 O O A VAL A 1 193 ? 28.016 -30.344 29.402 0.50 12.98 1193 VAL A O 1
ATOM 2590 O O B VAL A 1 193 ? 28.218 -28.973 28.944 0.50 16.46 1193 VAL A O 1
ATOM 2603 N N A ALA A 1 194 ? 26.661 -28.824 30.209 0.50 11.83 1194 ALA A N 1
ATOM 2604 N N B ALA A 1 194 ? 27.060 -27.507 30.111 0.50 15.15 1194 ALA A N 1
ATOM 2605 C CA A ALA A 1 194 ? 25.923 -28.729 28.966 0.50 13.58 1194 ALA A CA 1
ATOM 2606 C CA B ALA A 1 194 ? 26.370 -27.077 28.905 0.50 18.11 1194 ALA A CA 1
ATOM 2607 C C A ALA A 1 194 ? 26.752 -28.213 27.812 0.50 15.01 1194 ALA A C 1
ATOM 2608 C C B ALA A 1 194 ? 27.278 -26.344 27.966 0.50 19.61 1194 ALA A C 1
ATOM 2609 O O A ALA A 1 194 ? 27.436 -27.221 27.946 0.50 16.45 1194 ALA A O 1
ATOM 2610 O O B ALA A 1 194 ? 28.131 -25.556 28.349 0.50 20.38 1194 ALA A O 1
ATOM 2617 N N A GLU A 1 195 ? 26.644 -28.893 26.671 0.40 15.34 1195 GLU A N 1
ATOM 2618 N N B GLU A 1 195 ? 27.178 -26.586 26.668 0.60 21.78 1195 GLU A N 1
ATOM 2619 C CA A GLU A 1 195 ? 27.284 -28.454 25.448 0.40 15.96 1195 GLU A CA 1
ATOM 2620 C CA B GLU A 1 195 ? 27.910 -25.667 25.779 0.60 21.08 1195 GLU A CA 1
ATOM 2621 C C A GLU A 1 195 ? 26.464 -27.305 24.848 0.40 16.46 1195 GLU A C 1
ATOM 2622 C C B GLU A 1 195 ? 27.008 -24.931 24.824 0.60 17.97 1195 GLU A C 1
ATOM 2623 O O A GLU A 1 195 ? 25.222 -27.335 24.879 0.40 17.83 1195 GLU A O 1
ATOM 2624 O O B GLU A 1 195 ? 25.839 -25.320 24.668 0.60 17.98 1195 GLU A O 1
ATOM 2647 N N A PRO A 1 196 ? 27.147 -26.321 24.270 0.50 18.13 1196 PRO A N 1
ATOM 2648 N N B PRO A 1 196 ? 27.517 -23.865 24.211 0.50 18.11 1196 PRO A N 1
ATOM 2649 C CA A PRO A 1 196 ? 26.431 -25.300 23.485 0.50 17.45 1196 PRO A CA 1
ATOM 2650 C CA B PRO A 1 196 ? 26.650 -23.199 23.242 0.50 18.77 1196 PRO A CA 1
ATOM 2651 C C A PRO A 1 196 ? 25.859 -25.998 22.240 0.50 17.46 1196 PRO A C 1
ATOM 2652 C C B PRO A 1 196 ? 26.164 -24.121 22.135 0.50 17.29 1196 PRO A C 1
ATOM 2653 O O A PRO A 1 196 ? 26.433 -26.897 21.632 0.50 19.45 1196 PRO A O 1
ATOM 2654 O O B PRO A 1 196 ? 26.927 -24.939 21.568 0.50 18.14 1196 PRO A O 1
ATOM 2663 N N A LEU A 1 197 ? 24.679 -25.512 21.895 0.50 19.78 1197 LEU A N 1
ATOM 2664 N N B LEU A 1 197 ? 24.866 -23.988 21.811 0.50 18.32 1197 LEU A N 1
ATOM 2665 C CA A LEU A 1 197 ? 23.952 -25.949 20.724 0.50 22.30 1197 LEU A CA 1
ATOM 2666 C CA B LEU A 1 197 ? 24.215 -24.907 20.856 0.50 21.23 1197 LEU A CA 1
ATOM 2667 C C A LEU A 1 197 ? 24.111 -24.936 19.590 0.50 24.30 1197 LEU A C 1
ATOM 2668 C C B LEU A 1 197 ? 24.103 -24.465 19.406 0.50 26.35 1197 LEU A C 1
ATOM 2669 O O A LEU A 1 197 ? 24.644 -23.828 19.621 0.50 26.19 1197 LEU A O 1
ATOM 2670 O O B LEU A 1 197 ? 24.507 -23.302 19.230 0.50 26.17 1197 LEU A O 1
ATOM 2689 N N . SER A 1 198 ? 23.564 -25.321 18.484 1.00 27.18 1198 SER A N 1
ATOM 2690 C CA . SER A 1 198 ? 23.528 -24.814 17.150 1.00 28.49 1198 SER A CA 1
ATOM 2691 C C . SER A 1 198 ? 22.501 -23.697 17.084 1.00 24.40 1198 SER A C 1
ATOM 2692 O O . SER A 1 198 ? 21.669 -23.518 17.950 1.00 26.40 1198 SER A O 1
ATOM 2699 N N . GLU A 1 199 ? 22.573 -22.954 16.004 1.00 26.35 1199 GLU A N 1
ATOM 2700 C CA . GLU A 1 199 ? 21.596 -21.888 15.893 1.00 24.67 1199 GLU A CA 1
ATOM 2701 C C . GLU A 1 199 ? 20.173 -22.437 15.782 1.00 20.72 1199 GLU A C 1
ATOM 2702 O O . GLU A 1 199 ? 19.260 -21.838 16.373 1.00 19.83 1199 GLU A O 1
ATOM 2714 N N . ALA A 1 200 ? 19.986 -23.536 15.072 1.00 19.81 1200 ALA A N 1
ATOM 2715 C CA . ALA A 1 200 ? 18.657 -24.129 14.974 1.00 17.42 1200 ALA A CA 1
ATOM 2716 C C . ALA A 1 200 ? 18.164 -24.669 16.316 1.00 18.62 1200 ALA A C 1
ATOM 2717 O O . ALA A 1 200 ? 16.995 -24.529 16.663 1.00 16.05 1200 ALA A O 1
ATOM 2721 N N . GLN A 1 201 ? 19.070 -25.309 17.053 1.00 20.32 1201 GLN A N 1
ATOM 2722 C CA . GLN A 1 201 ? 18.678 -25.777 18.382 1.00 21.05 1201 GLN A CA 1
ATOM 2723 C C . GLN A 1 201 ? 18.382 -24.618 19.321 1.00 19.88 1201 GLN A C 1
ATOM 2724 O O . GLN A 1 201 ? 17.470 -24.704 20.138 1.00 19.19 1201 GLN A O 1
ATOM 2736 N N . THR A 1 202 ? 19.204 -23.552 19.249 1.00 21.37 1202 THR A N 1
ATOM 2737 C CA . THR A 1 202 ? 18.979 -22.364 20.109 1.00 21.25 1202 THR A CA 1
ATOM 2738 C C . THR A 1 202 ? 17.573 -21.830 19.839 1.00 18.85 1202 THR A C 1
ATOM 2739 O O . THR A 1 202 ? 16.832 -21.475 20.772 1.00 19.16 1202 THR A O 1
ATOM 2746 N N . LEU A 1 203 ? 17.204 -21.774 18.561 1.00 18.39 1203 LEU A N 1
ATOM 2747 C CA . LEU A 1 203 ? 15.886 -21.286 18.187 1.00 15.99 1203 LEU A CA 1
ATOM 2748 C C . LEU A 1 203 ? 14.791 -22.195 18.731 1.00 14.84 1203 LEU A C 1
ATOM 2749 O O . LEU A 1 203 ? 13.738 -21.698 19.225 1.00 15.93 1203 LEU A O 1
ATOM 2759 N N . GLU A 1 204 ? 14.952 -23.507 18.632 1.00 14.96 1204 GLU A N 1
ATOM 2760 C CA . GLU A 1 204 ? 14.009 -24.400 19.240 1.00 14.18 1204 GLU A CA 1
ATOM 2761 C C . GLU A 1 204 ? 13.812 -24.124 20.716 1.00 13.62 1204 GLU A C 1
ATOM 2762 O O . GLU A 1 204 ? 12.684 -24.069 21.212 1.00 14.52 1204 GLU A O 1
ATOM 2774 N N . HIS A 1 205 ? 14.921 -23.990 21.446 1.00 14.83 1205 HIS A N 1
ATOM 2775 C CA . HIS A 1 205 ? 14.842 -23.755 22.882 1.00 14.73 1205 HIS A CA 1
ATOM 2776 C C . HIS A 1 205 ? 14.193 -22.409 23.214 1.00 13.99 1205 HIS A C 1
ATOM 2777 O O . HIS A 1 205 ? 13.468 -22.273 24.196 1.00 13.88 1205 HIS A O 1
ATOM 2791 N N . ARG A 1 206 ? 14.487 -21.409 22.412 1.00 14.52 1206 ARG A N 1
ATOM 2792 C CA . ARG A 1 206 ? 13.852 -20.124 22.608 1.00 14.91 1206 ARG A CA 1
ATOM 2793 C C . ARG A 1 206 ? 12.328 -20.267 22.506 1.00 13.94 1206 ARG A C 1
ATOM 2794 O O . ARG A 1 206 ? 11.608 -19.731 23.341 1.00 13.98 1206 ARG A O 1
ATOM 2811 N N . GLN A 1 207 ? 11.858 -20.994 21.506 1.00 13.98 1207 GLN A N 1
ATOM 2812 C CA . GLN A 1 207 ? 10.441 -21.200 21.330 1.00 13.59 1207 GLN A CA 1
ATOM 2813 C C . GLN A 1 207 ? 9.841 -21.935 22.528 1.00 12.00 1207 GLN A C 1
ATOM 2814 O O . GLN A 1 207 ? 8.729 -21.607 22.951 1.00 12.28 1207 GLN A O 1
ATOM 2835 N N . GLY A 1 208 ? 10.546 -22.923 23.083 1.00 12.29 1208 GLY A N 1
ATOM 2836 C CA . GLY A 1 208 ? 10.028 -23.591 24.238 1.00 12.47 1208 GLY A CA 1
ATOM 2837 C C . GLY A 1 208 ? 9.850 -22.658 25.415 1.00 12.18 1208 GLY A C 1
ATOM 2838 O O . GLY A 1 208 ? 8.870 -22.752 26.176 1.00 11.96 1208 GLY A O 1
ATOM 2842 N N . GLN A 1 209 ? 10.779 -21.717 25.600 1.00 12.62 1209 GLN A N 1
ATOM 2843 C CA . GLN A 1 209 ? 10.680 -20.733 26.677 1.00 12.74 1209 GLN A CA 1
ATOM 2844 C C . GLN A 1 209 ? 9.569 -19.721 26.443 1.00 12.19 1209 GLN A C 1
ATOM 2845 O O . GLN A 1 209 ? 8.874 -19.318 27.391 1.00 13.08 1209 GLN A O 1
ATOM 2857 N N . ILE A 1 210 ? 9.377 -19.293 25.207 1.00 12.31 1210 ILE A N 1
ATOM 2858 C CA . ILE A 1 210 ? 8.298 -18.441 24.856 1.00 12.52 1210 ILE A CA 1
ATOM 2859 C C . ILE A 1 210 ? 6.965 -19.085 25.199 1.00 10.94 1210 ILE A C 1
ATOM 2860 O O . ILE A 1 210 ? 6.087 -18.459 25.798 1.00 11.43 1210 ILE A O 1
ATOM 2870 N N . HIS A 1 211 ? 6.826 -20.345 24.779 1.00 11.34 1211 HIS A N 1
ATOM 2871 C CA . HIS A 1 211 ? 5.591 -21.062 25.028 1.00 11.21 1211 HIS A CA 1
ATOM 2872 C C . HIS A 1 211 ? 5.326 -21.217 26.519 1.00 10.80 1211 HIS A C 1
ATOM 2873 O O . HIS A 1 211 ? 4.190 -21.060 26.980 1.00 11.21 1211 HIS A O 1
ATOM 2887 N N . TYR A 1 212 ? 6.379 -21.519 27.280 1.00 11.05 1212 TYR A N 1
ATOM 2888 C CA . TYR A 1 212 ? 6.255 -21.642 28.738 1.00 10.37 1212 TYR A CA 1
ATOM 2889 C C . TYR A 1 212 ? 5.670 -20.344 29.313 1.00 10.18 1212 TYR A C 1
ATOM 2890 O O . TYR A 1 212 ? 4.734 -20.375 30.118 1.00 10.37 1212 TYR A O 1
ATOM 2907 N N . CYS A 1 213 ? 6.241 -19.200 28.927 1.00 10.47 1213 CYS A N 1
ATOM 2908 C CA . CYS A 1 213 ? 5.748 -17.935 29.473 1.00 10.92 1213 CYS A CA 1
ATOM 2909 C C . CYS A 1 213 ? 4.326 -17.638 29.061 1.00 11.05 1213 CYS A C 1
ATOM 2910 O O . CYS A 1 213 ? 3.504 -17.140 29.864 1.00 11.21 1213 CYS A O 1
ATOM 2917 N N . GLN A 1 214 ? 3.991 -17.914 27.790 1.00 11.06 1214 GLN A N 1
ATOM 2918 C CA . GLN A 1 214 ? 2.617 -17.670 27.327 1.00 11.10 1214 GLN A CA 1
ATOM 2919 C C . GLN A 1 214 ? 1.614 -18.511 28.105 1.00 10.57 1214 GLN A C 1
ATOM 2920 O O . GLN A 1 214 ? 0.530 -18.041 28.422 1.00 11.94 1214 GLN A O 1
ATOM 2932 N N . GLN A 1 215 ? 1.960 -19.746 28.390 1.00 10.34 1215 GLN A N 1
ATOM 2933 C CA . GLN A 1 215 ? 1.072 -20.629 29.129 1.00 10.08 1215 GLN A CA 1
ATOM 2934 C C . GLN A 1 215 ? 0.962 -20.225 30.590 1.00 9.93 1215 GLN A C 1
ATOM 2935 O O . GLN A 1 215 ? -0.120 -20.205 31.157 1.00 10.41 1215 GLN A O 1
ATOM 2947 N N . GLN A 1 216 ? 2.065 -19.873 31.233 1.00 9.94 1216 GLN A N 1
ATOM 2948 C CA . GLN A 1 216 ? 2.071 -19.421 32.627 1.00 9.92 1216 GLN A CA 1
ATOM 2949 C C . GLN A 1 216 ? 1.154 -18.207 32.785 1.00 10.19 1216 GLN A C 1
ATOM 2950 O O . GLN A 1 216 ? 0.550 -18.008 33.840 1.00 11.19 1216 GLN A O 1
ATOM 2962 N N . GLN A 1 217 ? 1.083 -17.348 31.757 1.00 10.37 1217 GLN A N 1
ATOM 2963 C CA . GLN A 1 217 ? 0.222 -16.176 31.804 1.00 11.07 1217 GLN A CA 1
ATOM 2964 C C . GLN A 1 217 ? -1.255 -16.541 31.856 1.00 11.40 1217 GLN A C 1
ATOM 2965 O O . GLN A 1 217 ? -2.074 -15.634 32.159 1.00 13.05 1217 GLN A O 1
ATOM 2977 N N . LYS A 1 218 ? -1.626 -17.770 31.588 1.00 10.76 1218 LYS A N 1
ATOM 2978 C CA . LYS A 1 218 ? -3.026 -18.245 31.676 1.00 11.33 1218 LYS A CA 1
ATOM 2979 C C . LYS A 1 218 ? -3.428 -18.557 33.094 1.00 11.45 1218 LYS A C 1
ATOM 2980 O O . LYS A 1 218 ? -4.596 -18.944 3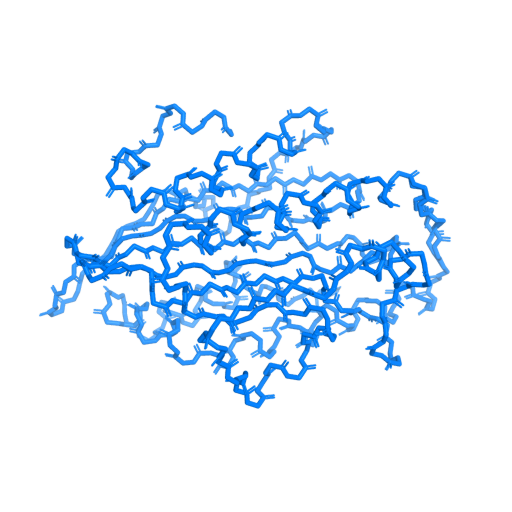3.304 1.00 13.91 1218 LYS A O 1
ATOM 2996 N N . ASN A 1 219 ? -2.561 -18.422 34.062 1.00 11.04 1219 ASN A N 1
ATOM 2997 C CA . ASN A 1 219 ? -2.898 -18.748 35.450 1.00 11.13 1219 ASN A CA 1
ATOM 2998 C C . ASN A 1 219 ? -3.752 -17.668 36.045 1.00 10.18 1219 ASN A C 1
ATOM 2999 O O . ASN A 1 219 ? -3.243 -16.618 36.518 1.00 11.88 1219 ASN A O 1
ATOM 3008 N N . ASP A 1 220 ? -5.055 -17.910 36.137 1.00 10.39 1220 ASP A N 1
ATOM 3009 C CA . ASP A 1 220 ? -5.945 -16.923 36.680 1.00 10.86 1220 ASP A CA 1
ATOM 3010 C C . ASP A 1 220 ? -5.852 -16.861 38.194 1.00 9.94 1220 ASP A C 1
ATOM 3011 O O . ASP A 1 220 ? -6.351 -15.877 38.783 1.00 11.28 1220 ASP A O 1
ATOM 3026 N N . LYS A 1 221 ? -5.255 -17.829 38.860 1.00 9.96 1221 LYS A N 1
ATOM 3027 C CA . LYS A 1 221 ? -5.081 -17.709 40.311 1.00 10.26 1221 LYS A CA 1
ATOM 3028 C C . LYS A 1 221 ? -4.107 -16.601 40.642 1.00 9.82 1221 LYS A C 1
ATOM 3029 O O . LYS A 1 221 ? -4.373 -15.736 41.514 1.00 10.97 1221 LYS A O 1
ATOM 3055 N N . THR A 1 222 ? -2.982 -16.579 39.967 1.00 9.80 1222 THR A N 1
ATOM 3056 C CA . THR A 1 222 ? -2.044 -15.469 40.124 1.00 9.68 1222 THR A CA 1
ATOM 3057 C C . THR A 1 222 ? -2.690 -14.184 39.684 1.00 9.37 1222 THR A C 1
ATOM 3058 O O . THR A 1 222 ? -2.592 -13.166 40.380 1.00 9.97 1222 THR A O 1
ATOM 3065 N N . ARG A 1 223 ? -3.327 -14.170 38.519 1.00 9.55 1223 ARG A N 1
ATOM 3066 C CA . ARG A 1 223 ? -3.855 -12.922 37.985 1.00 10.12 1223 ARG A CA 1
ATOM 3067 C C . ARG A 1 223 ? -4.845 -12.304 38.948 1.00 9.70 1223 ARG A C 1
ATOM 3068 O O . ARG A 1 223 ? -4.843 -11.092 39.124 1.00 10.40 1223 ARG A O 1
ATOM 3085 N N . ARG A 1 224 ? -5.728 -13.101 39.540 1.00 9.73 1224 ARG A N 1
ATOM 3086 C CA . ARG A 1 224 ? -6.740 -12.523 40.403 1.00 9.93 1224 ARG A CA 1
ATOM 3087 C C . ARG A 1 224 ? -6.102 -11.885 41.625 1.00 9.52 1224 ARG A C 1
ATOM 3088 O O . ARG A 1 224 ? -6.519 -10.806 42.069 1.00 10.29 1224 ARG A O 1
ATOM 3105 N N . VAL A 1 225 ? -5.075 -12.512 42.222 1.00 9.56 1225 VAL A N 1
ATOM 3106 C CA . VAL A 1 225 ? -4.406 -11.894 43.350 1.00 9.86 1225 VAL A CA 1
ATOM 3107 C C . VAL A 1 225 ? -3.844 -10.533 42.953 1.00 9.50 1225 VAL A C 1
ATOM 3108 O O . VAL A 1 225 ? -4.008 -9.533 43.656 1.00 10.53 1225 VAL A O 1
ATOM 3115 N N . LEU A 1 226 ? -3.179 -10.461 41.823 1.00 9.45 1226 LEU A N 1
ATOM 3116 C CA . LEU A 1 226 ? -2.588 -9.193 41.377 1.00 9.58 1226 LEU A CA 1
ATOM 3117 C C . LEU A 1 226 ? -3.689 -8.170 41.107 1.00 10.20 1226 LEU A C 1
ATOM 3118 O O . LEU A 1 226 ? -3.553 -7.008 41.480 1.00 10.62 1226 LEU A O 1
ATOM 3128 N N . GLU A 1 227 ? -4.749 -8.619 40.437 1.00 10.30 1227 GLU A N 1
ATOM 3129 C CA . GLU A 1 227 ? -5.823 -7.679 40.066 1.00 10.67 1227 GLU A CA 1
ATOM 3130 C C . GLU A 1 227 ? -6.528 -7.125 41.282 1.00 10.35 1227 GLU A C 1
ATOM 3131 O O . GLU A 1 227 ? -6.951 -5.961 41.297 1.00 10.86 1227 GLU A O 1
ATOM 3143 N N . LYS A 1 228 ? -6.745 -7.940 42.328 1.00 10.55 1228 LYS A N 1
ATOM 3144 C CA . LYS A 1 228 ? -7.475 -7.454 43.490 1.00 11.23 1228 LYS A CA 1
ATOM 3145 C C . LYS A 1 228 ? -6.716 -6.370 44.216 1.00 10.34 1228 LYS A C 1
ATOM 3146 O O . LYS A 1 228 ? -7.322 -5.551 44.922 1.00 11.80 1228 LYS A O 1
ATOM 3172 N N . ALA A 1 229 ? -5.385 -6.328 44.114 1.00 10.44 1229 ALA A N 1
ATOM 3173 C CA . ALA A 1 229 ? -4.569 -5.307 44.763 1.00 10.72 1229 ALA A CA 1
ATOM 3174 C C . ALA A 1 229 ? -4.204 -4.144 43.866 1.00 10.14 1229 ALA A C 1
ATOM 3175 O O . ALA A 1 229 ? -4.004 -3.060 44.401 1.00 10.84 1229 ALA A O 1
ATOM 3179 N N . PHE A 1 230 ? -4.091 -4.349 42.560 1.00 10.24 1230 PHE A N 1
ATOM 3180 C CA . PHE A 1 230 ? -3.539 -3.365 41.654 1.00 10.65 1230 PHE A CA 1
ATOM 3181 C C . PHE A 1 230 ? -4.398 -3.081 40.411 1.00 10.11 1230 PHE A C 1
ATOM 3182 O O . PHE A 1 230 ? -4.132 -2.078 39.734 1.00 11.17 1230 PHE A O 1
ATOM 3199 N N . GLY A 1 231 ? -5.356 -3.950 40.072 1.00 10.48 1231 GLY A N 1
ATOM 3200 C CA . GLY A 1 231 ? -6.194 -3.760 38.900 1.00 10.73 1231 GLY A CA 1
ATOM 3201 C C . GLY A 1 231 ? -5.704 -4.507 37.680 1.00 10.35 1231 GLY A C 1
ATOM 3202 O O . GLY A 1 231 ? -4.579 -4.986 37.623 1.00 10.94 1231 GLY A O 1
ATOM 3206 N N . GLU A 1 232 ? -6.586 -4.571 36.682 1.00 10.82 1232 GLU A N 1
ATOM 3207 C CA . GLU A 1 232 ? -6.353 -5.346 35.490 1.00 11.19 1232 GLU A CA 1
ATOM 3208 C C . GLU A 1 232 ? -5.148 -4.911 34.705 1.00 10.55 1232 GLU A C 1
ATOM 3209 O O . GLU A 1 232 ? -4.330 -5.758 34.304 1.00 11.19 1232 GLU A O 1
ATOM 3230 N N . ALA A 1 233 ? -4.991 -3.622 34.454 1.00 11.30 1233 ALA A N 1
ATOM 3231 C CA . ALA A 1 233 ? -3.904 -3.157 33.614 1.00 11.14 1233 ALA A CA 1
ATOM 3232 C C . ALA A 1 233 ? -2.561 -3.435 34.254 1.00 10.77 1233 ALA A C 1
ATOM 3233 O O . ALA A 1 233 ? -1.602 -3.899 33.627 1.00 11.59 1233 ALA A O 1
ATOM 3237 N N . TRP A 1 234 ? -2.471 -3.135 35.557 1.00 10.53 1234 TRP A N 1
ATOM 3238 C CA . TRP A 1 234 ? -1.214 -3.391 36.276 1.00 10.42 1234 TRP A CA 1
ATOM 3239 C C . TRP A 1 234 ? -0.901 -4.861 36.262 1.00 10.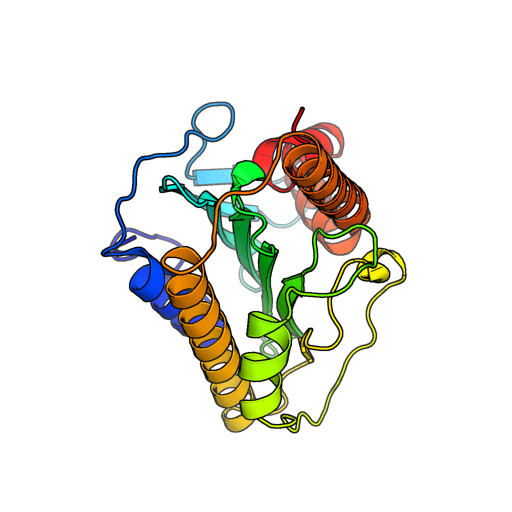31 1234 TRP A C 1
ATOM 3240 O O . TRP A 1 234 ? 0.255 -5.264 36.051 1.00 10.49 1234 TRP A O 1
ATOM 3261 N N . ALA A 1 235 ? -1.899 -5.713 36.506 1.00 10.38 1235 ALA A N 1
ATOM 3262 C CA . ALA A 1 235 ? -1.671 -7.164 36.562 1.00 10.24 1235 ALA A CA 1
ATOM 3263 C C . ALA A 1 235 ? -1.213 -7.678 35.221 1.00 9.71 1235 ALA A C 1
ATOM 3264 O O . ALA A 1 235 ? -0.354 -8.567 35.183 1.00 9.82 1235 ALA A O 1
ATOM 3268 N N . GLU A 1 236 ? -1.770 -7.188 34.119 1.00 10.07 1236 GLU A N 1
ATOM 3269 C CA . GLU A 1 236 ? -1.352 -7.610 32.808 1.00 10.83 1236 GLU A CA 1
ATOM 3270 C C . GLU A 1 236 ? 0.065 -7.226 32.538 1.00 10.51 1236 GLU A C 1
ATOM 3271 O O . GLU A 1 236 ? 0.849 -8.043 32.004 1.00 11.20 1236 GLU A O 1
ATOM 3283 N N . ARG A 1 237 ? 0.463 -6.001 32.893 1.00 10.45 1237 ARG A N 1
ATOM 3284 C CA . ARG A 1 237 ? 1.856 -5.599 32.756 1.00 10.80 1237 ARG A CA 1
ATOM 3285 C C . ARG A 1 237 ? 2.755 -6.472 33.618 1.00 10.27 1237 ARG A C 1
ATOM 3286 O O . ARG A 1 237 ? 3.834 -6.898 33.192 1.00 10.89 1237 ARG A O 1
ATOM 3308 N N . TYR A 1 238 ? 2.344 -6.748 34.838 1.00 10.16 1238 TYR A N 1
ATOM 3309 C CA . TYR A 1 238 ? 3.180 -7.509 35.754 1.00 10.00 1238 TYR A CA 1
ATOM 3310 C C . TYR A 1 238 ? 3.392 -8.904 35.253 1.00 9.97 1238 TYR A C 1
ATOM 3311 O O . TYR A 1 238 ? 4.528 -9.407 35.243 1.00 10.35 1238 TYR A O 1
ATOM 3328 N N . MET A 1 239 ? 2.320 -9.591 34.865 1.00 9.61 1239 MET A N 1
ATOM 3329 C CA . MET A 1 239 ? 2.455 -10.950 34.405 1.00 10.39 1239 MET A CA 1
ATOM 3330 C C . MET A 1 239 ? 3.271 -11.072 33.136 1.00 10.27 1239 MET A C 1
ATOM 3331 O O . MET A 1 239 ? 4.027 -12.004 32.955 1.00 11.05 1239 MET A O 1
ATOM 3347 N N . SER A 1 240 ? 3.068 -10.107 32.206 1.00 10.59 1240 SER A N 1
ATOM 3348 C CA . SER A 1 240 ? 3.707 -10.210 30.919 1.00 11.27 1240 SER A CA 1
ATOM 3349 C C . SER A 1 240 ? 5.092 -9.608 30.843 1.00 11.27 1240 SER A C 1
ATOM 3350 O O . SER A 1 240 ? 5.873 -9.950 29.965 1.00 13.33 1240 SER A O 1
ATOM 3357 N N . GLN A 1 241 ? 5.454 -8.718 31.770 1.00 10.97 1241 GLN A N 1
ATOM 3358 C CA . GLN A 1 241 ? 6.714 -8.006 31.725 1.00 11.60 1241 GLN A CA 1
ATOM 3359 C C . GLN A 1 241 ? 7.624 -8.359 32.900 1.00 10.53 1241 GLN A C 1
ATOM 3360 O O . GLN A 1 241 ? 8.847 -8.313 32.723 1.00 12.19 1241 GLN A O 1
ATOM 3378 N N . VAL A 1 242 ? 7.055 -8.627 34.073 1.00 10.76 1242 VAL A N 1
ATOM 3379 C CA . VAL A 1 242 ? 7.862 -8.890 35.259 1.00 10.86 1242 VAL A CA 1
ATOM 3380 C C . VAL A 1 242 ? 7.984 -10.390 35.525 1.00 10.57 1242 VAL A C 1
ATOM 3381 O O . VAL A 1 242 ? 9.089 -10.901 35.701 1.00 12.42 1242 VAL A O 1
ATOM 3388 N N . LEU A 1 243 ? 6.872 -11.120 35.565 1.00 10.31 1243 LEU A N 1
ATOM 3389 C CA . LEU A 1 243 ? 6.920 -12.551 35.883 1.00 10.27 1243 LEU 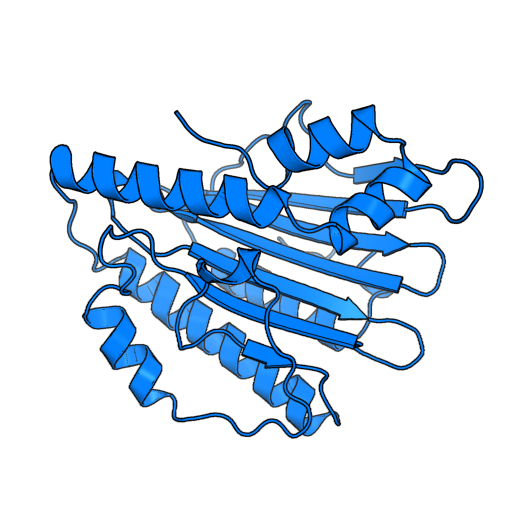A CA 1
ATOM 3390 C C . LEU A 1 243 ? 7.307 -13.418 34.691 1.00 10.69 1243 LEU A C 1
ATOM 3391 O O . LEU A 1 243 ? 8.237 -14.209 34.796 1.00 14.28 1243 LEU A O 1
ATOM 3401 N N . PHE A 1 244 ? 6.578 -13.335 33.581 1.00 10.35 1244 PHE A N 1
ATOM 3402 C CA . PHE A 1 244 ? 6.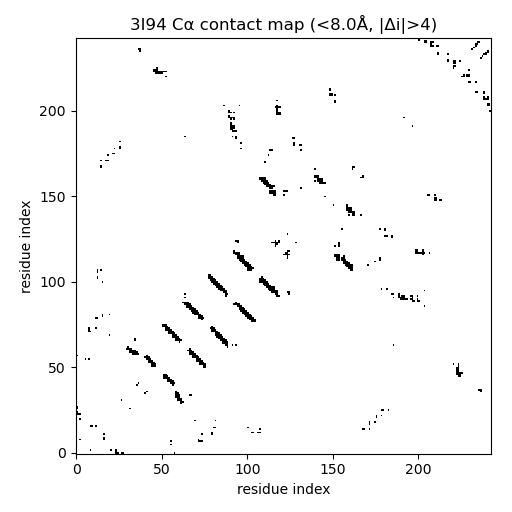682 -14.281 32.492 1.00 10.97 1244 PHE A CA 1
ATOM 3403 C C . PHE A 1 244 ? 6.908 -13.524 31.188 1.00 11.71 1244 PHE A C 1
ATOM 3404 O O . PHE A 1 244 ? 6.074 -13.514 30.283 1.00 13.27 1244 PHE A O 1
ATOM 3421 N N . ASP A 1 245 ? 8.055 -12.883 31.135 1.00 12.03 1245 ASP A N 1
ATOM 3422 C CA . ASP A 1 245 ? 8.424 -12.079 29.971 1.00 13.20 1245 ASP A CA 1
ATOM 3423 C C . ASP A 1 245 ? 8.719 -12.969 28.752 1.00 15.88 1245 ASP A C 1
ATOM 3424 O O . ASP A 1 245 ? 9.439 -13.959 28.888 1.00 17.86 1245 ASP A O 1
ATOM 3433 N N . VAL A 1 246 ? 8.097 -12.646 27.634 1.00 17.15 1246 VAL A N 1
ATOM 3434 C CA . VAL A 1 246 ? 8.228 -13.412 26.412 1.00 17.24 1246 VAL A CA 1
ATOM 3435 C C . VAL A 1 246 ? 9.426 -12.867 25.681 1.00 18.31 1246 VAL A C 1
ATOM 3436 O O . VAL A 1 246 ? 9.446 -11.695 25.264 1.00 21.94 1246 VAL A O 1
ATOM 3443 N N . ILE A 1 247 ? 10.422 -13.732 25.489 1.00 18.52 1247 ILE A N 1
ATOM 3444 C CA . ILE A 1 247 ? 11.623 -13.257 24.842 1.00 19.09 1247 ILE A CA 1
ATOM 3445 C C . ILE A 1 247 ? 11.459 -13.248 23.350 1.00 21.97 1247 ILE A C 1
ATOM 3446 O O . ILE A 1 247 ? 10.549 -13.787 22.757 1.00 22.04 1247 ILE A O 1
ATOM 3456 N N . GLN A 1 248 ? 12.392 -12.538 22.785 1.00 31.71 1248 GLN A N 1
ATOM 3457 C CA . GLN A 1 248 ? 12.449 -12.378 21.339 1.00 43.87 1248 GLN A CA 1
ATOM 3458 C C . GLN A 1 248 ? 13.818 -12.924 20.907 1.00 53.05 1248 GLN A C 1
ATOM 3459 O O . GLN A 1 248 ? 14.277 -13.859 21.632 1.00 59.52 1248 GLN A O 1
#